Protein AF-A0A535LTM8-F1 (afdb_monomer)

Solvent-accessible surface area (backbone atoms only — not comparable to full-atom values): 12415 Å² total; per-residue (Å²): 138,82,63,65,68,47,77,48,74,43,69,45,69,84,84,52,91,85,41,62,49,47,74,72,69,68,35,45,69,62,26,36,29,38,38,37,45,57,97,91,46,75,48,80,43,86,65,37,80,58,74,58,69,79,54,40,51,68,74,56,49,69,70,75,66,93,62,73,60,74,56,47,34,39,37,40,62,46,44,67,80,41,48,28,35,61,52,97,95,38,81,39,74,64,78,51,71,68,63,71,36,66,67,38,48,47,52,51,50,54,26,69,73,28,81,85,21,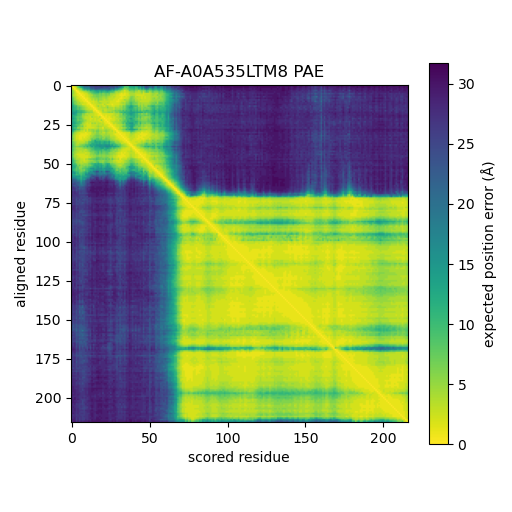41,43,41,53,67,62,50,29,51,73,76,36,68,89,48,55,72,70,59,25,51,60,49,46,55,52,38,52,47,52,45,28,39,68,76,43,69,85,51,93,53,46,92,73,34,78,57,57,33,79,55,99,70,23,43,33,44,49,55,63,75,56,36,34,38,39,58,62,52,32,52,52,27,53,54,49,31,69,70,48,88,48,67,69,63,24,51,52,30,49,54,58,30,52,70,52,57,68,104

Structure (mmCIF, N/CA/C/O backbone):
data_AF-A0A535LTM8-F1
#
_entry.id   AF-A0A535LTM8-F1
#
loop_
_atom_site.group_PDB
_atom_site.id
_atom_site.type_symbol
_atom_site.label_atom_id
_atom_site.label_alt_id
_atom_site.label_comp_id
_atom_site.label_asym_id
_atom_site.label_entity_id
_atom_site.label_seq_id
_atom_site.pdbx_PDB_ins_code
_atom_site.Cartn_x
_atom_site.Cartn_y
_atom_site.Cartn_z
_atom_site.occupancy
_atom_site.B_iso_or_equiv
_atom_site.auth_seq_id
_atom_site.auth_comp_id
_atom_site.auth_asym_id
_atom_site.auth_atom_id
_atom_site.pdbx_PDB_model_num
ATOM 1 N N . MET A 1 1 ? 36.587 26.214 -0.195 1.00 41.91 1 MET A N 1
ATOM 2 C CA . MET A 1 1 ? 37.291 24.974 -0.584 1.00 41.91 1 MET A CA 1
ATOM 3 C C . MET A 1 1 ? 37.135 23.984 0.561 1.00 41.91 1 MET A C 1
ATOM 5 O O . MET A 1 1 ? 37.934 24.012 1.480 1.00 41.91 1 MET A O 1
ATOM 9 N N . ASN A 1 2 ? 36.067 23.181 0.562 1.00 44.56 2 ASN A N 1
ATOM 10 C CA . ASN A 1 2 ? 35.833 22.199 1.624 1.00 44.56 2 ASN A CA 1
ATOM 11 C C . ASN A 1 2 ? 36.231 20.820 1.101 1.00 44.56 2 ASN A C 1
ATOM 13 O O . ASN A 1 2 ? 35.476 20.200 0.353 1.00 44.56 2 ASN A O 1
ATOM 17 N N . GLY A 1 3 ? 37.433 20.367 1.458 1.00 54.88 3 GLY A N 1
ATOM 18 C CA . GLY A 1 3 ? 37.845 18.984 1.235 1.00 54.88 3 GLY A CA 1
ATOM 19 C C . GLY A 1 3 ? 36.902 18.059 2.001 1.00 54.88 3 GLY A C 1
ATOM 20 O O . GLY A 1 3 ? 36.777 18.156 3.220 1.00 54.88 3 GLY A O 1
ATOM 21 N N . LYS A 1 4 ? 36.176 17.199 1.284 1.00 63.69 4 LYS A N 1
ATOM 22 C CA . LYS A 1 4 ? 35.253 16.241 1.896 1.00 63.69 4 LYS A CA 1
ATOM 23 C C . LYS A 1 4 ? 36.075 15.140 2.566 1.00 63.69 4 LYS A C 1
ATOM 25 O O . LYS A 1 4 ? 36.727 14.359 1.875 1.00 63.69 4 LYS A O 1
ATOM 30 N N . THR A 1 5 ? 36.031 15.080 3.894 1.00 75.56 5 THR A N 1
ATOM 31 C CA . THR A 1 5 ? 36.629 13.986 4.667 1.00 75.56 5 THR A CA 1
ATOM 32 C C . THR A 1 5 ? 35.568 12.927 4.953 1.00 75.56 5 THR A C 1
ATOM 34 O O . THR A 1 5 ? 34.485 13.246 5.435 1.00 75.56 5 THR A O 1
ATOM 37 N N . THR A 1 6 ? 35.861 11.667 4.637 1.00 76.12 6 THR A N 1
ATOM 38 C CA . THR A 1 6 ? 34.979 10.513 4.899 1.00 76.12 6 THR A CA 1
ATOM 39 C C . THR A 1 6 ? 35.639 9.551 5.881 1.00 76.12 6 THR A C 1
ATOM 41 O O . THR A 1 6 ? 36.861 9.420 5.883 1.00 76.12 6 THR A O 1
ATOM 44 N N . TYR A 1 7 ? 34.854 8.894 6.737 1.00 78.69 7 TYR A N 1
ATOM 45 C CA . TYR A 1 7 ? 35.361 8.010 7.789 1.00 78.69 7 TYR A CA 1
ATOM 46 C C . TYR A 1 7 ? 34.861 6.587 7.567 1.00 78.69 7 TYR A C 1
ATOM 48 O O . TYR A 1 7 ? 33.668 6.374 7.368 1.00 78.69 7 TYR A O 1
ATOM 56 N N . HIS A 1 8 ? 35.765 5.609 7.623 1.00 76.81 8 HIS A N 1
ATOM 57 C CA . HIS A 1 8 ? 35.434 4.202 7.411 1.00 76.81 8 HIS A CA 1
ATOM 58 C C . HIS A 1 8 ? 36.166 3.305 8.405 1.00 76.81 8 HIS A C 1
ATOM 60 O O . HIS A 1 8 ? 37.355 3.497 8.674 1.00 76.81 8 HIS A O 1
ATOM 66 N N . GLN A 1 9 ? 35.464 2.294 8.915 1.00 81.12 9 GLN A N 1
ATOM 67 C CA . GLN A 1 9 ? 36.080 1.203 9.657 1.00 81.12 9 GLN A CA 1
ATOM 68 C C . GLN A 1 9 ? 36.686 0.189 8.695 1.00 81.12 9 GLN A C 1
ATOM 70 O O . GLN A 1 9 ? 36.029 -0.265 7.760 1.00 81.12 9 GLN A O 1
ATOM 75 N N . GLN A 1 10 ? 37.943 -0.170 8.927 1.00 77.44 10 GLN A N 1
ATOM 76 C CA . GLN A 1 10 ? 38.650 -1.165 8.132 1.00 77.44 10 GLN A CA 1
ATOM 77 C C . GLN A 1 10 ? 39.491 -2.075 9.021 1.00 77.44 10 GLN A C 1
ATOM 79 O O . GLN A 1 10 ? 39.976 -1.682 10.086 1.00 77.44 10 GLN A O 1
ATOM 84 N N . VAL A 1 11 ? 39.659 -3.311 8.563 1.00 77.38 11 VAL A N 1
ATOM 85 C CA . VAL A 1 11 ? 40.580 -4.280 9.150 1.00 77.38 11 VAL A CA 1
ATOM 86 C C . VAL A 1 11 ? 41.957 -4.082 8.520 1.00 77.38 11 VAL A C 1
ATOM 88 O O . VAL A 1 11 ? 42.099 -4.024 7.301 1.00 77.38 11 VAL A O 1
ATOM 91 N N . SER A 1 12 ? 42.982 -3.988 9.359 1.00 73.00 12 SER A N 1
ATOM 92 C CA . SER A 1 12 ? 44.359 -3.703 8.962 1.00 73.00 12 SER A CA 1
ATOM 93 C C . SER A 1 12 ? 45.249 -4.924 9.150 1.00 73.00 12 SER A C 1
ATOM 95 O O . SER A 1 12 ? 45.237 -5.573 10.196 1.00 73.00 12 SER A O 1
ATOM 97 N N . TYR A 1 13 ? 46.088 -5.210 8.159 1.00 77.94 13 TYR A N 1
ATOM 98 C CA . TYR A 1 13 ? 47.028 -6.330 8.192 1.00 77.94 13 TYR A CA 1
ATOM 99 C C . TYR A 1 13 ? 48.444 -5.804 8.420 1.00 77.94 13 TYR A C 1
ATOM 101 O O . TYR A 1 13 ? 48.925 -4.943 7.691 1.00 77.94 13 TYR A O 1
ATOM 109 N N . CYS A 1 14 ? 49.121 -6.294 9.463 1.00 78.50 14 CYS A N 1
ATOM 110 C CA . CYS A 1 14 ? 50.398 -5.721 9.906 1.00 78.50 14 CYS A CA 1
ATOM 111 C C . CYS A 1 14 ? 51.635 -6.245 9.154 1.00 78.50 14 CYS A C 1
ATOM 113 O O . CYS A 1 14 ? 52.742 -5.798 9.440 1.00 78.50 14 CYS A O 1
ATOM 115 N N . GLY A 1 15 ? 51.478 -7.232 8.263 1.00 70.88 15 GLY A N 1
ATOM 116 C CA . GLY A 1 15 ? 52.558 -7.785 7.430 1.00 70.88 15 GLY A CA 1
ATOM 117 C C . GLY A 1 15 ? 53.651 -8.584 8.162 1.00 70.88 15 GLY A C 1
ATOM 118 O O . GLY A 1 15 ? 54.562 -9.101 7.525 1.00 70.88 15 GLY A O 1
ATOM 119 N N . LYS A 1 16 ? 53.594 -8.728 9.494 1.00 75.75 16 LYS A N 1
ATOM 120 C CA . LYS A 1 16 ? 54.607 -9.468 10.269 1.00 75.75 16 LYS A CA 1
ATOM 121 C C . LYS A 1 16 ? 54.416 -10.981 10.105 1.00 75.75 16 LYS A C 1
ATOM 123 O O . LYS A 1 16 ? 53.381 -11.499 10.518 1.00 75.75 16 LYS A O 1
ATOM 128 N N . GLN A 1 17 ? 55.441 -11.704 9.638 1.00 71.50 17 GLN A N 1
ATOM 129 C CA . GLN A 1 17 ? 55.381 -13.167 9.421 1.00 71.50 17 GLN A CA 1
ATOM 130 C C . GLN A 1 17 ? 54.976 -13.972 10.672 1.00 71.50 17 GLN A C 1
ATOM 132 O O . GLN A 1 17 ? 54.295 -14.993 10.594 1.00 71.50 17 GLN A O 1
ATOM 137 N N . ARG A 1 18 ? 55.327 -13.470 11.861 1.00 74.06 18 ARG A N 1
ATOM 138 C CA . ARG A 1 18 ? 54.976 -14.075 13.156 1.00 74.06 18 ARG A CA 1
ATOM 139 C C . ARG A 1 18 ? 53.589 -13.699 13.697 1.00 74.06 18 ARG A C 1
ATOM 141 O O . ARG A 1 18 ? 53.228 -14.143 14.781 1.00 74.06 18 ARG A O 1
ATOM 148 N N . CYS A 1 19 ? 52.794 -12.896 12.988 1.00 75.25 19 CYS A N 1
ATOM 149 C CA . CYS A 1 19 ? 51.464 -12.513 13.460 1.00 75.25 19 CYS A CA 1
ATOM 150 C C . CYS A 1 19 ? 50.419 -13.591 13.133 1.00 75.25 19 CYS A C 1
ATOM 152 O O . CYS A 1 19 ? 50.094 -13.820 11.969 1.00 75.25 19 CYS A O 1
ATOM 154 N N . ARG A 1 20 ? 49.864 -14.227 14.173 1.00 72.81 20 ARG A N 1
ATOM 155 C CA . ARG A 1 20 ? 48.854 -15.290 14.047 1.00 72.81 20 ARG A CA 1
ATOM 156 C C . ARG A 1 20 ? 47.556 -14.797 13.394 1.00 72.81 20 ARG A C 1
ATOM 158 O O . ARG A 1 20 ? 47.161 -15.335 12.369 1.00 72.81 20 ARG A O 1
ATOM 165 N N . LYS A 1 21 ? 46.971 -13.707 13.908 1.00 72.00 21 LYS A N 1
ATOM 166 C CA . LYS A 1 21 ? 45.700 -13.145 13.403 1.00 72.00 21 LYS A CA 1
ATOM 167 C C . LYS A 1 21 ? 45.749 -12.741 11.926 1.00 72.00 21 LYS A C 1
ATOM 169 O O . LYS A 1 21 ? 44.762 -12.880 11.220 1.00 72.00 21 LYS A O 1
ATOM 174 N N . CYS A 1 22 ? 46.889 -12.243 11.441 1.00 74.56 22 CYS A N 1
ATOM 175 C CA . CYS A 1 22 ? 47.034 -11.917 10.018 1.00 74.56 22 CYS A CA 1
ATOM 176 C C . CYS A 1 22 ? 47.166 -13.176 9.145 1.00 74.56 22 CYS A C 1
ATOM 178 O O . CYS A 1 22 ? 46.622 -13.196 8.049 1.00 74.56 22 CYS A O 1
ATOM 180 N N . ARG A 1 23 ? 47.852 -14.222 9.627 1.00 71.88 23 ARG A N 1
ATOM 181 C CA . ARG A 1 23 ? 48.025 -15.495 8.902 1.00 71.88 23 ARG A CA 1
ATOM 182 C C . ARG A 1 23 ? 46.718 -16.272 8.756 1.00 71.88 23 ARG A C 1
ATOM 184 O O . ARG A 1 23 ? 46.518 -16.939 7.755 1.00 71.88 23 ARG A O 1
ATOM 191 N N . GLU A 1 24 ? 45.837 -16.147 9.743 1.00 74.56 24 GLU A N 1
ATOM 192 C CA . GLU A 1 24 ? 44.486 -16.723 9.745 1.00 74.56 24 GLU A CA 1
ATOM 193 C C . GLU A 1 24 ? 43.473 -15.860 8.956 1.00 74.56 24 GLU A C 1
ATOM 195 O O . GLU A 1 24 ? 42.282 -16.139 8.980 1.00 74.56 24 GLU A O 1
ATOM 200 N N . GLY A 1 25 ? 43.912 -14.784 8.281 1.00 71.31 25 GLY A N 1
ATOM 201 C CA . GLY A 1 25 ? 43.047 -13.906 7.475 1.00 71.31 25 GLY A CA 1
ATOM 202 C C . GLY A 1 25 ? 42.185 -12.917 8.274 1.00 71.31 25 GLY A C 1
ATOM 203 O O . GLY A 1 25 ? 41.561 -12.038 7.686 1.00 71.31 25 GLY A O 1
ATOM 204 N N . ILE A 1 26 ? 42.210 -12.991 9.607 1.00 73.44 26 ILE A N 1
ATOM 205 C CA . ILE A 1 26 ? 41.377 -12.194 10.526 1.00 73.44 26 ILE A CA 1
ATOM 206 C C . ILE A 1 26 ? 41.810 -10.718 10.567 1.00 73.44 26 ILE A C 1
ATOM 208 O O . ILE A 1 26 ? 40.981 -9.828 10.727 1.00 73.44 26 ILE A O 1
ATOM 212 N N . GLY A 1 27 ? 43.113 -10.443 10.436 1.00 77.00 27 GLY A N 1
ATOM 213 C CA . GLY A 1 27 ? 43.664 -9.083 10.511 1.00 77.00 27 GLY A CA 1
ATOM 214 C C . GLY A 1 27 ? 43.525 -8.430 11.899 1.00 77.00 27 GLY A C 1
ATOM 215 O O . GLY A 1 27 ? 43.318 -9.102 12.913 1.00 77.00 27 GLY A O 1
ATOM 216 N N . HIS A 1 28 ? 43.720 -7.112 11.981 1.00 69.25 28 HIS A N 1
ATOM 217 C CA . HIS A 1 28 ? 43.597 -6.320 13.209 1.00 69.25 28 HIS A CA 1
ATOM 218 C C . HIS A 1 28 ? 42.600 -5.181 13.016 1.00 69.25 28 HIS A C 1
ATOM 220 O O . HIS A 1 28 ? 42.724 -4.412 12.072 1.00 69.25 28 HIS A O 1
ATOM 226 N N . GLY A 1 29 ? 41.666 -5.017 13.943 1.00 67.56 29 GLY A N 1
ATOM 227 C CA . GLY A 1 29 ? 40.611 -4.014 13.834 1.00 67.56 29 GLY A CA 1
ATOM 228 C C . GLY A 1 29 ? 39.243 -4.633 14.133 1.00 67.56 29 GLY A C 1
ATOM 229 O O . GLY A 1 29 ? 39.209 -5.743 14.670 1.00 67.56 29 GLY A O 1
ATOM 230 N N . PRO A 1 30 ? 38.142 -3.936 13.816 1.00 73.12 30 PRO A N 1
ATOM 231 C CA . PRO A 1 30 ? 38.104 -2.754 12.952 1.00 73.12 30 PRO A CA 1
ATOM 232 C C . PRO A 1 30 ? 38.729 -1.506 13.593 1.00 73.12 30 PRO A C 1
ATOM 234 O O . PRO A 1 30 ? 38.553 -1.246 14.780 1.00 73.12 30 PRO A O 1
ATOM 237 N N . TYR A 1 31 ? 39.471 -0.739 12.794 1.00 78.25 31 TYR A N 1
ATOM 238 C CA . TYR A 1 31 ? 39.957 0.593 13.152 1.00 78.25 31 TYR A CA 1
ATOM 239 C C . TYR A 1 31 ? 39.355 1.640 12.225 1.00 78.25 31 TYR A C 1
ATOM 241 O O . TYR A 1 31 ? 39.128 1.380 11.044 1.00 78.25 31 TYR A O 1
ATOM 249 N N . TRP A 1 32 ? 39.144 2.837 12.751 1.00 78.69 32 TRP A N 1
ATOM 250 C CA . TRP A 1 32 ? 38.692 3.986 11.988 1.00 78.69 32 TRP A CA 1
ATOM 251 C C . TRP A 1 32 ? 39.830 4.614 11.187 1.00 78.69 32 TRP A C 1
ATOM 253 O O . TRP A 1 32 ? 40.927 4.862 11.701 1.00 78.69 32 TRP A O 1
ATOM 263 N N . TYR A 1 33 ? 39.525 4.917 9.930 1.0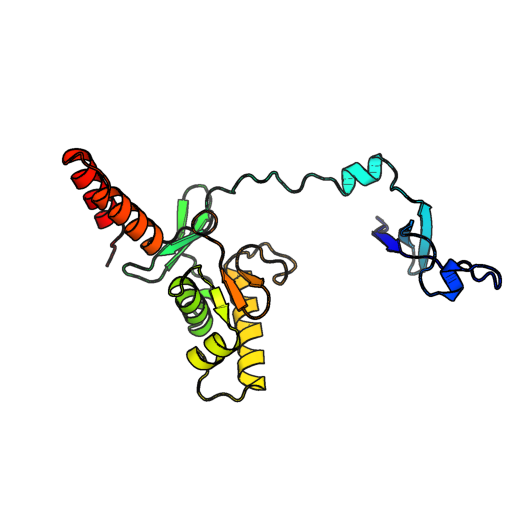0 77.12 33 TYR A N 1
ATOM 264 C CA . TYR A 1 33 ? 40.360 5.684 9.017 1.00 77.12 33 TYR A CA 1
ATOM 265 C C . TYR A 1 33 ? 39.580 6.879 8.484 1.00 77.12 33 TYR A C 1
ATOM 267 O O . TYR A 1 33 ? 38.408 6.747 8.134 1.00 77.12 33 TYR A O 1
ATOM 275 N N . ALA A 1 34 ? 40.246 8.027 8.400 1.00 80.31 34 ALA A N 1
ATOM 276 C CA . ALA A 1 34 ? 39.751 9.205 7.706 1.00 80.31 34 ALA A CA 1
ATOM 277 C C . ALA A 1 34 ? 40.379 9.284 6.312 1.00 80.31 34 ALA A C 1
ATOM 279 O O . ALA A 1 34 ? 41.581 9.066 6.154 1.00 80.31 34 ALA A O 1
ATOM 280 N N . TYR A 1 35 ? 39.564 9.611 5.320 1.00 76.56 35 TYR A N 1
ATOM 281 C CA . TYR A 1 35 ? 39.944 9.796 3.929 1.00 76.56 35 TYR A CA 1
ATOM 282 C C . TYR A 1 35 ? 39.635 11.232 3.540 1.00 76.56 35 TYR A C 1
ATOM 284 O O . TYR A 1 35 ? 38.464 11.588 3.415 1.00 76.56 35 TYR A O 1
ATOM 292 N N . SER A 1 36 ? 40.666 12.048 3.353 1.00 73.81 36 SER A N 1
ATOM 293 C CA . SER A 1 36 ? 40.532 13.404 2.820 1.00 73.81 36 SER A CA 1
ATOM 294 C C . SER A 1 36 ? 41.085 13.449 1.400 1.00 73.81 36 SER A C 1
ATOM 296 O O . SER A 1 36 ? 42.085 12.801 1.093 1.00 73.81 36 SER A O 1
ATOM 298 N N . THR A 1 37 ? 40.414 14.181 0.511 1.00 74.00 37 THR A N 1
ATOM 299 C CA . THR A 1 37 ? 40.901 14.406 -0.857 1.00 74.00 37 THR A CA 1
ATOM 300 C C . THR A 1 37 ? 41.206 15.881 -1.040 1.00 74.00 37 THR A C 1
ATOM 302 O O . THR A 1 37 ? 40.300 16.712 -1.008 1.00 74.00 37 THR A O 1
ATOM 305 N N . GLU A 1 38 ? 42.480 16.194 -1.254 1.00 77.31 38 GLU A N 1
ATOM 306 C CA . GLU A 1 38 ? 42.962 17.539 -1.565 1.00 77.31 38 GLU A CA 1
ATOM 307 C C . GLU A 1 38 ? 43.750 17.479 -2.876 1.00 77.31 38 GLU A C 1
ATOM 309 O O . GLU A 1 38 ? 44.620 16.627 -3.057 1.00 77.31 38 GLU A O 1
ATOM 314 N N . ASN A 1 39 ? 43.408 18.353 -3.829 1.00 61.50 39 ASN A N 1
ATOM 315 C CA . ASN A 1 39 ? 44.063 18.449 -5.142 1.00 61.50 39 ASN A CA 1
ATOM 316 C C . ASN A 1 39 ? 44.185 17.101 -5.890 1.00 61.50 39 ASN A C 1
ATOM 318 O O . ASN A 1 39 ? 45.214 16.800 -6.491 1.00 61.50 39 ASN A O 1
ATOM 322 N N . GLY A 1 40 ? 43.141 16.264 -5.821 1.00 62.66 40 GLY A N 1
ATOM 323 C CA . GLY A 1 40 ? 43.084 14.965 -6.505 1.00 62.66 40 GLY A CA 1
ATOM 324 C C . GLY A 1 40 ? 43.909 13.844 -5.859 1.00 62.66 40 GLY A C 1
ATOM 325 O O . GLY A 1 40 ? 43.929 12.735 -6.387 1.00 62.66 40 GLY A O 1
ATOM 326 N N . ARG A 1 41 ? 44.566 14.092 -4.716 1.00 63.44 41 ARG A N 1
ATOM 327 C CA . ARG A 1 41 ? 45.248 13.061 -3.922 1.00 63.44 41 ARG A CA 1
ATOM 328 C C . ARG A 1 41 ? 44.429 12.728 -2.684 1.00 63.44 41 ARG A C 1
ATOM 330 O O . ARG A 1 41 ? 44.100 13.609 -1.893 1.00 63.44 41 ARG A O 1
ATOM 337 N N . THR A 1 42 ? 44.111 11.447 -2.522 1.00 73.25 42 THR A N 1
ATOM 338 C CA . THR A 1 42 ? 43.417 10.946 -1.335 1.00 73.25 42 THR A CA 1
ATOM 339 C C . THR A 1 42 ? 44.431 10.511 -0.286 1.00 73.25 42 THR A C 1
ATOM 341 O O . THR A 1 42 ? 45.221 9.594 -0.518 1.00 73.25 42 THR A O 1
ATOM 344 N N . THR A 1 43 ? 44.385 11.145 0.882 1.00 75.75 43 THR A N 1
ATOM 345 C CA . THR A 1 43 ? 45.223 10.800 2.032 1.00 75.75 43 THR A CA 1
ATOM 346 C C . THR A 1 43 ? 44.408 9.996 3.037 1.00 75.75 43 THR A C 1
ATOM 348 O O . THR A 1 43 ? 43.298 10.379 3.407 1.00 75.75 43 THR A O 1
ATOM 351 N N . ARG A 1 44 ? 44.972 8.866 3.480 1.00 79.50 44 ARG A N 1
ATOM 352 C CA . ARG A 1 44 ? 44.416 8.008 4.531 1.00 79.50 44 ARG A CA 1
ATOM 353 C C . ARG A 1 44 ? 45.092 8.316 5.862 1.00 79.50 44 ARG A C 1
ATOM 355 O O . ARG A 1 44 ? 46.283 8.049 6.014 1.00 79.50 44 ARG A O 1
ATOM 362 N N . THR A 1 45 ? 44.314 8.735 6.851 1.00 79.31 45 THR A N 1
ATOM 363 C CA . THR A 1 45 ? 44.792 8.990 8.216 1.00 79.31 45 THR A CA 1
ATOM 364 C C . THR A 1 45 ? 44.204 7.963 9.178 1.00 79.31 45 THR A C 1
ATOM 366 O O . THR A 1 45 ? 42.996 7.734 9.197 1.00 79.31 45 THR A O 1
ATOM 369 N N . TYR A 1 46 ? 45.057 7.309 9.968 1.00 79.19 46 TYR A N 1
ATOM 370 C CA . TYR A 1 46 ? 44.628 6.374 11.010 1.00 79.19 46 TYR A CA 1
ATOM 371 C C . TYR A 1 46 ? 44.080 7.141 12.214 1.00 79.19 46 TYR A C 1
ATOM 373 O O . TYR A 1 46 ? 44.764 8.013 12.741 1.00 79.19 46 TYR A O 1
ATOM 381 N N . ILE A 1 47 ? 42.866 6.798 12.646 1.00 80.38 47 ILE A N 1
ATOM 382 C CA . ILE A 1 47 ? 42.182 7.474 13.752 1.00 80.38 47 ILE A CA 1
ATOM 383 C C . ILE A 1 47 ? 42.276 6.653 15.042 1.00 80.38 47 ILE A C 1
ATOM 385 O O . ILE A 1 47 ? 42.635 7.191 16.084 1.00 80.38 47 ILE A O 1
ATOM 389 N N . GLY A 1 48 ? 42.013 5.343 14.982 1.00 76.56 48 GLY A N 1
ATOM 390 C CA . GLY A 1 48 ? 42.084 4.463 16.154 1.00 76.56 48 GLY A CA 1
ATOM 391 C C . GLY A 1 48 ? 40.911 3.493 16.266 1.00 76.56 48 GLY A C 1
ATOM 392 O O . GLY A 1 48 ? 40.173 3.279 15.310 1.00 76.56 48 GLY A O 1
ATOM 393 N N . LYS A 1 49 ? 40.746 2.866 17.439 1.00 75.00 49 LYS A N 1
ATOM 394 C CA . LYS A 1 49 ? 39.643 1.915 17.702 1.00 75.00 49 LYS A CA 1
ATOM 395 C C . LYS A 1 49 ? 38.282 2.600 17.814 1.00 75.00 49 LYS A C 1
ATOM 397 O O . LYS A 1 49 ? 37.285 2.042 17.379 1.00 75.00 49 LYS A O 1
ATOM 402 N N . ASN A 1 50 ? 38.273 3.818 18.343 1.00 69.75 50 ASN A N 1
ATOM 403 C CA . ASN A 1 50 ? 37.085 4.644 18.521 1.00 69.75 50 ASN A CA 1
ATOM 404 C C . ASN A 1 50 ? 37.276 5.945 17.734 1.00 69.75 50 ASN A C 1
ATOM 406 O O . ASN A 1 50 ? 38.411 6.399 17.569 1.00 69.75 50 ASN A O 1
ATOM 410 N N . LEU A 1 51 ? 36.186 6.534 17.246 1.00 68.19 51 LEU A N 1
ATOM 411 C CA . LEU A 1 51 ? 36.226 7.891 16.702 1.00 68.19 51 LEU A CA 1
ATOM 412 C C . LEU A 1 51 ? 36.454 8.900 17.839 1.00 68.19 51 LEU A C 1
ATOM 414 O O . LEU A 1 51 ? 36.139 8.602 18.990 1.00 68.19 51 LEU A O 1
ATOM 418 N N . PRO A 1 52 ? 36.994 10.094 17.547 1.00 68.19 52 PRO A N 1
ATOM 419 C CA . PRO A 1 52 ? 37.008 11.185 18.505 1.00 68.19 52 PRO A CA 1
ATOM 420 C C . PRO A 1 52 ? 35.569 11.530 18.929 1.00 68.19 52 PRO A C 1
ATOM 422 O O . PRO A 1 52 ? 34.699 11.569 18.054 1.00 68.19 52 PRO A O 1
ATOM 425 N N . PRO A 1 53 ? 35.313 11.865 20.206 1.00 58.53 53 PRO A N 1
ATOM 426 C CA . PRO A 1 53 ? 33.961 12.134 20.710 1.00 58.53 53 PRO A CA 1
ATOM 427 C C . PRO A 1 53 ? 33.182 13.182 19.897 1.00 58.53 53 PRO A C 1
ATOM 429 O O . PRO A 1 53 ? 32.002 13.005 19.624 1.00 58.53 53 PRO A O 1
ATOM 432 N N . GLY A 1 54 ? 33.849 14.239 19.415 1.00 63.16 54 GLY A N 1
ATOM 433 C CA . GLY A 1 54 ? 33.211 15.267 18.574 1.00 63.16 54 GLY A CA 1
ATOM 434 C C . GLY A 1 54 ? 32.802 14.795 17.169 1.00 63.16 54 GLY A C 1
ATOM 435 O O . GLY A 1 54 ? 31.936 15.399 16.549 1.00 63.16 54 GLY A O 1
ATOM 436 N N . LEU A 1 55 ? 33.400 13.709 16.668 1.00 60.03 55 LEU A N 1
ATOM 437 C CA . LEU A 1 55 ? 33.045 13.052 15.401 1.00 60.03 55 LEU A CA 1
ATOM 438 C C . LEU A 1 55 ? 32.026 11.930 15.597 1.00 60.03 55 LEU A C 1
ATOM 440 O O . LEU A 1 55 ? 31.254 11.655 14.682 1.00 60.03 55 LEU A O 1
ATOM 444 N N . GLN A 1 56 ? 32.013 11.322 16.785 1.00 55.66 56 GLN A N 1
ATOM 445 C CA . GLN A 1 56 ? 30.918 10.473 17.236 1.00 55.66 56 GLN A CA 1
ATOM 446 C C . GLN A 1 56 ? 29.619 11.260 17.225 1.00 55.66 56 GLN A C 1
ATOM 448 O O . GLN A 1 56 ? 28.752 10.871 16.474 1.00 55.66 56 GLN A O 1
ATOM 453 N N . VAL A 1 57 ? 29.545 12.448 17.829 1.00 50.84 57 VAL A N 1
ATOM 454 C CA . VAL A 1 57 ? 28.333 13.299 17.800 1.00 50.84 57 VAL A CA 1
ATOM 455 C C . VAL A 1 57 ? 27.891 13.709 16.381 1.00 50.84 57 VAL A C 1
ATOM 457 O O . VAL A 1 57 ? 26.706 13.892 16.134 1.00 50.84 57 VAL A O 1
ATOM 460 N N . LEU A 1 58 ? 28.813 13.832 15.418 1.00 52.81 58 LEU A N 1
ATOM 461 C CA . LEU A 1 58 ? 28.469 14.142 14.019 1.00 52.81 58 LEU A CA 1
ATOM 462 C C . LEU A 1 58 ? 27.891 12.931 13.263 1.00 52.81 58 LEU A C 1
ATOM 464 O O . LEU A 1 58 ? 27.038 13.109 12.396 1.00 52.81 58 LEU A O 1
ATOM 468 N N . LEU A 1 59 ? 28.338 11.715 13.589 1.00 51.12 59 LEU A N 1
ATOM 469 C CA . LEU A 1 59 ? 27.829 10.449 13.033 1.00 51.12 59 LEU A CA 1
ATOM 470 C C . LEU A 1 59 ? 26.649 9.875 13.842 1.00 51.12 59 LEU A C 1
ATOM 472 O O . LEU A 1 59 ? 25.831 9.145 13.296 1.00 51.12 59 LEU A O 1
ATOM 476 N N . GLU A 1 60 ? 26.566 10.254 15.113 1.00 43.81 60 GLU A N 1
ATOM 477 C CA . GLU A 1 60 ? 25.498 10.074 16.101 1.00 43.81 60 GLU A CA 1
ATOM 478 C C . GLU A 1 60 ? 24.627 11.333 16.162 1.00 43.81 60 GLU A C 1
ATOM 480 O O . GLU A 1 60 ? 23.993 11.608 17.183 1.00 43.81 60 GLU A O 1
ATOM 485 N N . SER A 1 61 ? 24.558 12.099 15.061 1.00 38.88 61 SER A N 1
ATOM 486 C CA . SER A 1 61 ? 23.366 12.914 14.842 1.00 38.88 61 SER A CA 1
ATOM 487 C C . SER A 1 61 ? 22.213 11.940 15.033 1.00 38.88 61 SER A C 1
ATOM 489 O O . SER A 1 61 ? 22.224 10.914 14.341 1.00 38.88 61 SER A O 1
ATOM 491 N N . PRO A 1 62 ? 21.311 12.158 16.005 1.00 36.38 62 PRO A N 1
ATOM 492 C CA . PRO A 1 62 ? 20.241 11.215 16.231 1.00 36.38 62 PRO A CA 1
ATOM 493 C C . PRO A 1 62 ? 19.584 11.022 14.871 1.00 36.38 62 PRO A C 1
ATOM 495 O O . PRO A 1 62 ? 19.147 11.993 14.246 1.00 36.38 62 PRO A O 1
ATOM 498 N N . SER A 1 63 ? 19.547 9.772 14.391 1.00 40.41 63 SER A N 1
ATOM 499 C CA . SER A 1 63 ? 18.420 9.374 13.561 1.00 40.41 63 SER A CA 1
ATOM 500 C C . SER A 1 63 ? 17.216 9.987 14.265 1.00 40.41 63 SER A C 1
ATOM 502 O O . SER A 1 63 ? 17.133 9.808 15.493 1.00 40.41 63 SER A O 1
ATOM 504 N N . PRO A 1 64 ? 16.403 10.808 13.568 1.00 36.03 64 PRO A N 1
ATOM 505 C CA . PRO A 1 64 ? 15.253 11.431 14.201 1.00 36.03 64 PRO A CA 1
ATOM 506 C C . PRO A 1 64 ? 14.574 10.342 15.032 1.00 36.03 64 PRO A C 1
ATOM 508 O O . PRO A 1 64 ? 14.578 9.188 14.584 1.00 36.03 64 PRO A O 1
ATOM 511 N N . PRO A 1 65 ? 14.161 10.650 16.276 1.00 37.94 65 PRO A N 1
ATOM 512 C CA . PRO A 1 65 ? 13.592 9.641 17.157 1.00 37.94 65 PRO A CA 1
ATOM 513 C C . PRO A 1 65 ? 12.602 8.779 16.372 1.00 37.94 65 PRO A C 1
ATOM 515 O O . PRO A 1 65 ? 11.994 9.279 15.425 1.00 37.94 65 PRO A O 1
ATOM 518 N N . ASP A 1 66 ? 12.401 7.533 16.805 1.00 39.53 66 ASP A N 1
ATOM 519 C CA . ASP A 1 66 ? 11.218 6.711 16.497 1.00 39.53 66 ASP A CA 1
ATOM 520 C C . ASP A 1 66 ? 9.909 7.423 16.950 1.00 39.53 66 ASP A C 1
ATOM 522 O O . ASP A 1 66 ? 9.014 6.837 17.551 1.00 39.53 66 ASP A O 1
ATOM 526 N N . ASN A 1 67 ? 9.762 8.724 16.691 1.00 38.09 67 ASN A N 1
ATOM 527 C CA . ASN A 1 67 ? 8.505 9.283 16.269 1.00 38.09 67 ASN A CA 1
ATOM 528 C C . ASN A 1 67 ? 8.121 8.472 15.040 1.00 38.09 67 ASN A C 1
ATOM 530 O O . ASN A 1 67 ? 8.686 8.634 13.961 1.00 38.09 67 ASN A O 1
ATOM 534 N N . LEU A 1 68 ? 7.149 7.587 15.226 1.00 42.84 68 LEU A N 1
ATOM 535 C CA . LEU A 1 68 ? 6.163 7.333 14.195 1.00 42.84 68 LEU A CA 1
ATOM 536 C C . LEU A 1 68 ? 5.795 8.710 13.629 1.00 42.84 68 LEU A C 1
ATOM 538 O O . LEU A 1 68 ? 5.045 9.455 14.262 1.00 42.84 68 LEU A O 1
ATOM 542 N N . GLU A 1 69 ? 6.420 9.096 12.513 1.00 47.25 69 GLU A N 1
ATOM 543 C CA . GLU A 1 69 ? 5.969 10.228 11.715 1.00 47.25 69 GLU A CA 1
ATOM 544 C C . GLU A 1 69 ? 4.447 10.063 11.619 1.00 47.25 69 GLU A C 1
ATOM 546 O O . GLU A 1 69 ? 3.998 8.939 11.343 1.00 47.25 69 GLU A O 1
ATOM 551 N N . PRO A 1 70 ? 3.635 11.099 11.915 1.00 54.31 70 PRO A N 1
ATOM 552 C CA . PRO A 1 70 ? 2.204 10.999 11.670 1.00 54.31 70 PRO A CA 1
ATOM 553 C C . PRO A 1 70 ? 2.057 10.473 10.251 1.00 54.31 70 PRO A C 1
ATOM 555 O O . PRO A 1 70 ? 2.745 10.964 9.358 1.00 54.31 70 PRO A O 1
ATOM 558 N N . VAL A 1 71 ? 1.275 9.403 10.093 1.00 63.00 71 VAL A N 1
ATOM 559 C CA . VAL A 1 71 ? 1.194 8.645 8.846 1.00 63.00 71 VAL A CA 1
ATOM 560 C C . VAL A 1 71 ? 1.125 9.622 7.675 1.00 63.00 71 VAL A C 1
ATOM 562 O O . VAL A 1 71 ? 0.110 10.277 7.482 1.00 63.00 71 VAL A O 1
ATOM 565 N N . ALA A 1 72 ? 2.224 9.767 6.933 1.00 82.50 72 ALA A N 1
ATOM 566 C CA . ALA A 1 72 ? 2.336 10.803 5.905 1.00 82.50 72 ALA A CA 1
ATOM 567 C C . ALA A 1 72 ? 1.747 10.337 4.567 1.00 82.50 72 ALA A C 1
ATOM 569 O O . ALA A 1 72 ? 1.669 11.112 3.612 1.00 82.50 72 ALA A O 1
ATOM 570 N N . LEU A 1 73 ? 1.360 9.060 4.496 1.00 92.31 73 LEU A N 1
ATOM 571 C CA . LEU A 1 73 ? 0.801 8.401 3.329 1.00 92.31 73 LEU A CA 1
ATOM 572 C C . LEU A 1 73 ? -0.468 7.653 3.692 1.00 92.31 73 LEU A C 1
ATOM 574 O O . LEU A 1 73 ? -0.480 6.798 4.578 1.00 92.31 73 LEU A O 1
ATOM 578 N N . ARG A 1 74 ? -1.513 7.919 2.924 1.00 93.00 74 ARG A N 1
ATOM 579 C CA . ARG A 1 74 ? -2.779 7.214 3.012 1.00 93.00 74 ARG A CA 1
ATOM 580 C C . ARG A 1 74 ? -3.116 6.609 1.662 1.00 93.00 74 ARG A C 1
ATOM 582 O O . ARG A 1 74 ? -2.920 7.233 0.625 1.00 93.00 74 ARG A O 1
ATOM 589 N N . ILE A 1 75 ? -3.646 5.397 1.679 1.00 95.38 75 ILE A N 1
ATOM 590 C CA . ILE A 1 75 ? -4.118 4.704 0.492 1.00 95.38 75 ILE A CA 1
ATOM 591 C C . ILE A 1 75 ? -5.614 4.461 0.647 1.00 95.38 75 ILE A C 1
ATOM 593 O O . ILE A 1 75 ? -6.072 3.930 1.660 1.00 95.38 75 ILE A O 1
ATOM 597 N N . ARG A 1 76 ? -6.372 4.866 -0.369 1.00 94.62 76 ARG A N 1
ATOM 598 C CA . ARG A 1 76 ? -7.789 4.548 -0.512 1.00 94.62 76 ARG A CA 1
ATOM 599 C C . ARG A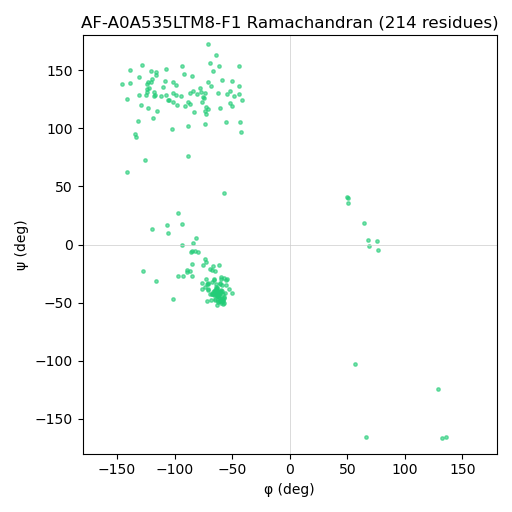 1 76 ? -7.949 3.384 -1.468 1.00 94.62 76 ARG A C 1
ATOM 601 O O . ARG A 1 76 ? -7.403 3.427 -2.567 1.00 94.62 76 ARG A O 1
ATOM 608 N N . THR A 1 77 ? -8.680 2.365 -1.047 1.00 95.12 77 THR A N 1
ATOM 609 C CA . THR A 1 77 ? -8.977 1.135 -1.791 1.00 95.12 77 THR A CA 1
ATOM 610 C C . THR A 1 77 ? -10.478 0.846 -1.840 1.00 95.12 77 THR A C 1
ATOM 612 O O . THR A 1 77 ? -10.931 0.178 -2.767 1.00 95.12 77 THR A O 1
ATOM 615 N N . LEU A 1 78 ? -11.260 1.388 -0.897 1.00 91.94 78 LEU A N 1
ATOM 616 C CA . LEU A 1 78 ? -12.713 1.230 -0.823 1.00 91.94 78 LEU A CA 1
ATOM 617 C C . LEU A 1 78 ? -13.409 2.317 -1.651 1.00 91.94 78 LEU A C 1
ATOM 619 O O . LEU A 1 78 ? -13.915 3.312 -1.132 1.00 91.94 78 LEU A O 1
ATOM 623 N N . GLY A 1 79 ? -13.376 2.131 -2.969 1.00 89.81 79 GLY A N 1
ATOM 624 C CA . GLY A 1 79 ? -13.860 3.085 -3.962 1.00 89.81 79 GLY A CA 1
ATOM 625 C C . GLY A 1 79 ? -12.786 3.334 -5.015 1.00 89.81 79 GLY A C 1
ATOM 626 O O . GLY A 1 79 ? -12.283 2.401 -5.641 1.00 89.81 79 GLY A O 1
ATOM 627 N N . GLN A 1 80 ? -12.411 4.596 -5.225 1.00 90.12 80 GLN A N 1
ATOM 628 C CA . GLN A 1 80 ? -11.316 4.925 -6.139 1.00 90.12 80 GLN A CA 1
ATOM 629 C C . GLN A 1 80 ? -9.959 4.558 -5.526 1.00 90.12 80 GLN A C 1
ATOM 631 O O . GLN A 1 80 ? -9.652 4.970 -4.408 1.00 90.12 80 GLN A O 1
ATOM 636 N N . PHE A 1 81 ? -9.118 3.844 -6.287 1.00 93.56 81 PHE A N 1
ATOM 637 C CA . PHE A 1 81 ? -7.766 3.505 -5.840 1.00 93.56 81 PHE A CA 1
ATOM 638 C C . PHE A 1 81 ? -6.859 4.738 -5.892 1.00 93.56 81 PHE A C 1
ATOM 640 O O . PHE A 1 81 ? -6.439 5.168 -6.972 1.00 93.56 81 PHE A O 1
ATOM 647 N N . GLN A 1 82 ? -6.575 5.323 -4.729 1.00 93.50 82 GLN A N 1
ATOM 648 C CA . GLN A 1 82 ? -5.850 6.589 -4.608 1.00 93.50 82 GLN A CA 1
ATOM 649 C C . GLN A 1 82 ? -4.716 6.482 -3.595 1.00 93.50 82 GLN A C 1
ATOM 651 O O . GLN A 1 82 ? -4.839 5.828 -2.563 1.00 93.50 82 GLN A O 1
ATOM 656 N N . LEU A 1 83 ? -3.623 7.175 -3.891 1.00 94.56 83 LEU A N 1
ATOM 657 C CA . LEU A 1 83 ? -2.544 7.443 -2.956 1.00 94.56 83 LEU A CA 1
ATOM 658 C C . LEU A 1 83 ? -2.631 8.920 -2.577 1.00 94.56 83 LEU A C 1
ATOM 660 O O . LEU A 1 83 ? -2.692 9.779 -3.452 1.00 94.56 83 LEU A O 1
ATOM 664 N N . GLU A 1 84 ? -2.641 9.215 -1.288 1.00 93.94 84 GLU A N 1
ATOM 665 C CA . GLU A 1 84 ? -2.663 10.561 -0.734 1.00 93.94 84 GLU A CA 1
ATOM 666 C C . GLU A 1 84 ? -1.418 10.771 0.122 1.00 93.94 84 GLU A C 1
ATOM 668 O O . GLU A 1 84 ? -0.971 9.869 0.835 1.00 93.94 84 GLU A O 1
ATOM 673 N N . ARG A 1 85 ? -0.866 11.980 0.064 1.00 91.38 85 ARG A N 1
ATOM 674 C CA . ARG A 1 85 ? 0.262 12.401 0.889 1.00 91.38 85 ARG A CA 1
ATOM 675 C C . ARG A 1 85 ? -0.140 13.607 1.719 1.00 91.38 85 ARG A C 1
ATOM 677 O O . ARG A 1 85 ? -0.815 14.507 1.217 1.00 91.38 85 ARG A O 1
ATOM 684 N N . GLN A 1 86 ? 0.294 13.632 2.971 1.00 88.00 86 GLN A N 1
ATOM 685 C CA . GLN A 1 86 ? 0.096 14.790 3.825 1.00 88.00 86 GLN A CA 1
ATOM 686 C C . GLN A 1 86 ? 1.060 15.915 3.416 1.00 88.00 86 GLN A C 1
ATOM 688 O O . GLN A 1 86 ? 2.273 15.717 3.343 1.00 88.00 86 GLN A O 1
ATOM 693 N N . SER A 1 87 ? 0.519 17.099 3.142 1.00 83.44 87 SER A N 1
ATOM 694 C CA . SER A 1 87 ? 1.257 18.309 2.774 1.00 83.44 87 SER A CA 1
ATOM 695 C C . SER A 1 87 ? 0.587 19.511 3.433 1.00 83.44 87 SER A C 1
ATOM 697 O O . SER A 1 87 ? -0.615 19.699 3.284 1.00 83.44 87 SER A O 1
ATOM 699 N N . ASN A 1 88 ? 1.337 20.314 4.197 1.00 81.88 88 ASN A N 1
ATOM 700 C CA . ASN A 1 88 ? 0.809 21.485 4.919 1.00 81.88 88 ASN A CA 1
ATOM 701 C C . ASN A 1 88 ? -0.455 21.194 5.761 1.00 81.88 88 ASN A C 1
ATOM 703 O O . ASN A 1 88 ? -1.375 22.001 5.793 1.00 81.88 88 ASN A O 1
ATOM 707 N N . GLN A 1 89 ? -0.493 20.043 6.445 1.00 78.88 89 GLN A N 1
ATOM 708 C CA . GLN A 1 89 ? -1.640 19.546 7.232 1.00 78.88 89 GLN A CA 1
ATOM 709 C C . GLN A 1 89 ? -2.885 19.138 6.423 1.00 78.88 89 GLN A C 1
ATOM 711 O O . GLN A 1 89 ? -3.864 18.691 7.016 1.00 78.88 89 GLN A O 1
ATOM 716 N N . GLU A 1 90 ? -2.833 19.1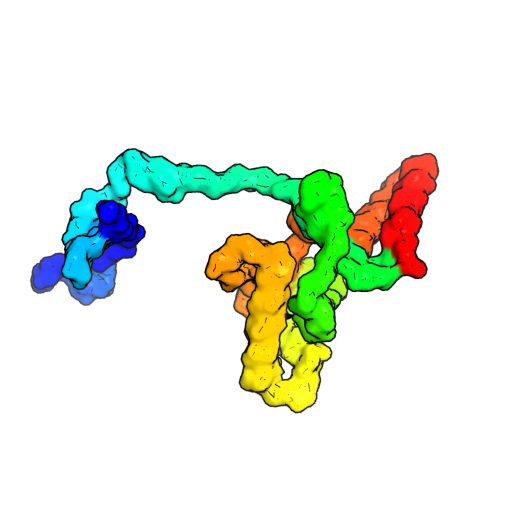87 5.094 1.00 86.44 90 GLU A N 1
ATOM 717 C CA . GLU A 1 90 ? -3.893 18.712 4.206 1.00 86.44 90 GLU A CA 1
ATOM 718 C C . GLU A 1 90 ? -3.493 17.407 3.511 1.00 86.44 90 GLU A C 1
ATOM 720 O O . GLU A 1 90 ? -2.316 17.135 3.264 1.00 86.44 90 GLU A O 1
ATOM 725 N N . TRP A 1 91 ? -4.487 16.586 3.177 1.00 88.56 91 TRP A N 1
ATOM 726 C CA . TRP A 1 91 ? -4.290 15.393 2.360 1.00 88.56 91 TRP A CA 1
ATOM 727 C C . TRP A 1 91 ? -4.410 15.755 0.887 1.00 88.56 91 TRP A C 1
ATOM 729 O O . TRP A 1 91 ? -5.442 16.260 0.451 1.00 88.56 91 TRP A O 1
ATOM 739 N N . GLN A 1 92 ? -3.361 15.479 0.118 1.00 90.00 92 GLN A N 1
ATOM 740 C CA . GLN A 1 92 ? -3.330 15.748 -1.314 1.00 90.00 92 GLN A CA 1
ATOM 741 C C . GLN A 1 92 ? -3.178 14.442 -2.081 1.00 90.00 92 GLN A C 1
ATOM 743 O O . GLN A 1 92 ? -2.282 13.643 -1.796 1.00 90.00 92 GLN A O 1
ATOM 748 N N . THR A 1 93 ? -4.047 14.219 -3.067 1.00 91.38 93 THR A N 1
ATOM 749 C CA . THR A 1 93 ? -3.925 13.074 -3.969 1.00 91.38 93 THR A CA 1
ATOM 750 C C . THR A 1 93 ? -2.625 13.173 -4.756 1.00 91.38 93 THR A C 1
ATOM 752 O O . THR A 1 93 ? -2.318 14.191 -5.373 1.00 91.38 93 THR A O 1
ATOM 755 N N . VAL A 1 94 ? -1.872 12.083 -4.763 1.00 89.81 94 VAL A N 1
ATOM 756 C CA . VAL A 1 94 ? -0.644 11.945 -5.528 1.00 89.81 94 VAL A CA 1
ATOM 757 C C . VAL A 1 94 ? -0.993 11.786 -7.008 1.00 89.81 94 VAL A C 1
ATOM 759 O O . VAL A 1 94 ? -1.596 10.796 -7.421 1.00 89.81 94 VAL A O 1
ATOM 762 N N . THR A 1 95 ? -0.603 12.768 -7.820 1.00 85.62 95 THR A N 1
ATOM 763 C CA . THR A 1 95 ? -0.837 12.786 -9.275 1.00 85.62 95 THR A CA 1
ATOM 764 C C . THR A 1 95 ? 0.424 12.505 -10.093 1.00 85.62 95 THR A C 1
ATOM 766 O O . THR A 1 95 ? 0.410 12.687 -11.310 1.00 85.62 95 THR A O 1
ATOM 769 N N . ASP A 1 96 ? 1.513 12.075 -9.449 1.00 82.75 96 ASP A N 1
ATOM 770 C CA . ASP A 1 96 ? 2.788 11.765 -10.099 1.00 82.75 96 ASP A CA 1
ATOM 771 C C . ASP A 1 96 ? 2.607 10.841 -11.310 1.00 82.75 96 ASP A C 1
ATOM 773 O O . ASP A 1 96 ? 1.861 9.861 -11.259 1.00 82.75 96 ASP A O 1
ATOM 777 N N . ALA A 1 97 ? 3.356 11.088 -12.391 1.00 81.56 97 ALA A N 1
ATOM 778 C CA . ALA A 1 97 ? 3.325 10.224 -13.574 1.00 81.56 97 ALA A CA 1
ATOM 779 C C . ALA A 1 97 ? 3.633 8.761 -13.212 1.00 81.56 97 ALA A C 1
ATOM 781 O O . ALA A 1 97 ? 3.011 7.849 -13.751 1.00 81.56 97 ALA A O 1
ATOM 782 N N . VAL A 1 98 ? 4.518 8.549 -12.225 1.00 78.25 98 VAL A N 1
ATOM 783 C CA . VAL A 1 98 ? 4.850 7.232 -11.660 1.00 78.25 98 VAL A CA 1
ATOM 784 C C . VAL A 1 98 ? 3.608 6.500 -11.140 1.00 78.25 98 VAL A C 1
ATOM 786 O O . VAL A 1 98 ? 3.456 5.305 -11.396 1.00 78.25 98 VAL A O 1
ATOM 789 N N . TRP A 1 99 ? 2.693 7.205 -10.468 1.00 89.38 99 TRP A N 1
ATOM 790 C CA . TRP A 1 99 ? 1.434 6.636 -9.981 1.00 89.38 99 TRP A CA 1
ATOM 791 C C . TRP A 1 99 ? 0.505 6.208 -11.120 1.00 89.38 99 TRP A C 1
ATOM 793 O O . TRP A 1 99 ? -0.226 5.231 -10.988 1.00 89.38 99 TRP A O 1
ATOM 803 N N . GLN A 1 100 ? 0.569 6.871 -12.274 1.00 86.56 100 GLN A N 1
ATOM 804 C CA . GLN A 1 100 ? -0.252 6.518 -13.436 1.00 86.56 100 GLN A CA 1
ATOM 805 C C . GLN A 1 100 ? 0.213 5.232 -14.139 1.00 86.56 100 GLN A C 1
ATOM 807 O O . GLN A 1 100 ? -0.524 4.665 -14.948 1.00 86.56 100 GLN A O 1
ATOM 812 N N . HIS A 1 101 ? 1.403 4.709 -13.819 1.00 92.44 101 HIS A N 1
ATOM 813 C CA . HIS A 1 101 ? 1.853 3.439 -14.382 1.00 92.44 101 HIS A CA 1
ATOM 814 C C . HIS A 1 101 ? 1.059 2.262 -13.805 1.00 92.44 101 HIS A C 1
ATOM 816 O O . HIS A 1 101 ? 1.178 1.909 -12.630 1.00 92.44 101 HIS A O 1
ATOM 822 N N . GLN A 1 102 ? 0.327 1.566 -14.680 1.00 93.12 102 GLN A N 1
ATOM 823 C CA . GLN A 1 102 ? -0.525 0.430 -14.320 1.00 93.12 102 GLN A CA 1
ATOM 824 C C . GLN A 1 102 ? 0.195 -0.629 -13.473 1.00 93.12 102 GLN A C 1
ATOM 826 O O . GLN A 1 102 ? -0.382 -1.126 -12.511 1.00 93.12 102 GLN A O 1
ATOM 831 N N . ARG A 1 103 ? 1.453 -0.963 -13.795 1.00 95.50 103 ARG A N 1
ATOM 832 C CA . ARG A 1 103 ? 2.217 -1.993 -13.069 1.00 95.50 103 ARG A CA 1
ATOM 833 C C . ARG A 1 103 ? 2.679 -1.548 -11.682 1.00 95.50 103 ARG A C 1
ATOM 835 O O . ARG A 1 103 ? 2.748 -2.389 -10.796 1.00 95.50 103 ARG A O 1
ATOM 842 N N . VAL A 1 104 ? 2.917 -0.252 -11.466 1.00 95.94 104 VAL A N 1
ATOM 843 C CA . VAL A 1 104 ? 3.237 0.290 -10.134 1.00 95.94 104 VAL A CA 1
ATOM 844 C C . VAL A 1 104 ? 2.013 0.187 -9.226 1.00 95.94 104 VAL A C 1
ATOM 846 O O . VAL A 1 104 ? 2.109 -0.353 -8.126 1.00 95.94 104 VAL A O 1
ATOM 849 N N . ARG A 1 105 ? 0.840 0.612 -9.718 1.00 95.81 105 ARG A N 1
ATOM 850 C CA . ARG A 1 105 ? -0.431 0.463 -8.990 1.00 95.81 105 ARG A CA 1
ATOM 851 C C . ARG A 1 105 ? -0.772 -0.998 -8.724 1.00 95.81 105 ARG A C 1
ATOM 853 O O . ARG A 1 105 ? -1.176 -1.331 -7.620 1.00 95.81 105 ARG A O 1
ATOM 860 N N . ALA A 1 106 ? -0.594 -1.862 -9.723 1.00 96.69 106 ALA A N 1
ATOM 861 C CA . ALA A 1 106 ? -0.871 -3.285 -9.586 1.00 96.69 106 ALA A CA 1
ATOM 862 C C . ALA A 1 106 ? 0.053 -3.944 -8.551 1.00 96.69 106 ALA A C 1
ATOM 864 O O . ALA A 1 106 ? -0.435 -4.696 -7.720 1.00 96.69 106 ALA A O 1
ATOM 865 N N . LEU A 1 107 ? 1.351 -3.610 -8.533 1.00 97.81 107 LEU A N 1
ATOM 866 C CA . LEU A 1 107 ? 2.272 -4.080 -7.492 1.00 97.81 107 LEU A CA 1
ATOM 867 C C . LEU A 1 107 ? 1.805 -3.661 -6.094 1.00 97.81 107 LEU A C 1
ATOM 869 O O . LEU A 1 107 ? 1.764 -4.491 -5.188 1.00 97.81 107 LEU A O 1
ATOM 873 N N . LEU A 1 108 ? 1.436 -2.389 -5.924 1.00 97.62 108 LEU A N 1
ATOM 874 C CA . LEU A 1 108 ? 0.934 -1.890 -4.647 1.00 97.62 108 LEU A CA 1
ATOM 875 C C . LEU A 1 108 ? -0.357 -2.611 -4.234 1.00 97.62 108 LEU A C 1
ATOM 877 O O . LEU A 1 108 ? -0.454 -3.069 -3.101 1.00 97.62 108 LEU A O 1
ATOM 881 N N . ALA A 1 109 ? -1.307 -2.781 -5.156 1.00 96.62 109 ALA A N 1
ATOM 882 C CA . ALA A 1 109 ? -2.554 -3.501 -4.907 1.00 96.62 109 ALA A CA 1
ATOM 883 C C . ALA A 1 109 ? -2.315 -4.975 -4.537 1.00 96.62 109 ALA A C 1
ATOM 885 O O . ALA A 1 109 ? -2.927 -5.469 -3.592 1.00 96.62 109 ALA A O 1
ATOM 886 N N . CYS A 1 110 ? -1.395 -5.665 -5.221 1.00 96.56 110 CYS A N 1
ATOM 887 C CA . CYS A 1 110 ? -1.006 -7.032 -4.876 1.00 96.56 110 CYS A CA 1
ATOM 888 C C . CYS A 1 110 ? -0.469 -7.111 -3.445 1.00 96.56 110 CYS A C 1
ATOM 890 O O . CYS A 1 110 ? -0.875 -7.999 -2.703 1.00 96.56 110 CYS A O 1
ATOM 892 N N . LEU A 1 111 ? 0.408 -6.187 -3.040 1.00 97.12 111 LEU A N 1
ATOM 893 C CA . LEU A 1 111 ? 0.941 -6.161 -1.677 1.00 97.12 111 LEU A CA 1
ATOM 894 C C . LEU A 1 111 ? -0.162 -5.883 -0.652 1.00 97.12 111 LEU A C 1
ATOM 896 O O . LEU A 1 111 ? -0.276 -6.632 0.307 1.00 97.12 111 LEU A O 1
ATOM 900 N N . LEU A 1 112 ? -1.009 -4.877 -0.885 1.00 96.56 112 LEU A N 1
ATOM 901 C CA . LEU A 1 112 ? -2.123 -4.528 0.008 1.00 96.56 112 LEU A CA 1
ATOM 902 C C . LEU A 1 112 ? -3.144 -5.659 0.176 1.00 96.56 112 LEU A C 1
ATOM 904 O O . LEU A 1 112 ? -3.712 -5.812 1.248 1.00 96.56 112 LEU A O 1
ATOM 908 N N . SER A 1 113 ? -3.356 -6.464 -0.866 1.00 94.19 113 SER A N 1
ATOM 909 C CA . SER A 1 113 ? -4.335 -7.559 -0.847 1.00 94.19 113 SER A CA 1
ATOM 910 C C . SER A 1 113 ? -3.807 -8.840 -0.191 1.00 94.19 113 SER A C 1
ATOM 912 O O . SER A 1 113 ? -4.549 -9.814 -0.074 1.00 94.19 113 SER A O 1
ATOM 914 N N . ASN A 1 114 ? -2.525 -8.886 0.186 1.00 92.56 114 ASN A N 1
ATOM 915 C CA . ASN A 1 114 ? -1.919 -10.067 0.793 1.00 92.56 114 ASN A CA 1
ATOM 916 C C . ASN A 1 114 ? -1.802 -9.923 2.318 1.00 92.56 114 ASN A C 1
ATOM 918 O O . ASN A 1 114 ? -1.403 -8.860 2.802 1.00 92.56 114 ASN A O 1
ATOM 922 N N . PRO A 1 115 ? -2.066 -10.997 3.088 1.00 87.00 115 PRO A N 1
ATOM 923 C CA . PRO A 1 115 ? -1.875 -10.994 4.535 1.00 87.00 115 PRO A CA 1
ATOM 924 C C . PRO A 1 115 ? -0.472 -10.523 4.939 1.00 87.00 115 PRO A C 1
ATOM 926 O O . PRO A 1 115 ? 0.533 -10.978 4.389 1.00 87.00 115 PRO A O 1
ATOM 929 N N . GLY A 1 116 ? -0.401 -9.599 5.901 1.00 88.44 116 GLY A N 1
ATOM 930 C CA . GLY A 1 116 ? 0.864 -9.006 6.357 1.00 88.44 116 GLY A CA 1
ATOM 931 C C . GLY A 1 116 ? 1.588 -8.178 5.290 1.00 88.44 116 GLY A C 1
ATOM 932 O O . GLY A 1 116 ? 2.794 -7.977 5.387 1.00 88.44 116 GLY A O 1
ATOM 933 N N . ARG A 1 117 ? 0.873 -7.764 4.235 1.00 94.50 117 ARG A N 1
ATOM 934 C CA . ARG A 1 117 ? 1.358 -6.939 3.124 1.00 94.50 117 ARG A CA 1
ATOM 935 C C . ARG A 1 117 ? 2.652 -7.449 2.476 1.00 94.50 117 ARG A C 1
ATOM 937 O O . ARG A 1 117 ? 3.525 -6.673 2.069 1.00 94.50 117 ARG A O 1
ATOM 944 N N . LYS A 1 118 ? 2.783 -8.778 2.402 1.00 94.94 118 LYS A N 1
ATOM 945 C CA . LYS A 1 118 ? 3.989 -9.483 1.961 1.00 94.94 118 LYS A CA 1
ATOM 946 C C . LYS A 1 118 ? 3.701 -10.396 0.781 1.00 94.94 118 LYS A C 1
ATOM 948 O O . LYS A 1 118 ? 2.756 -11.175 0.822 1.00 94.94 118 LYS A O 1
ATOM 953 N N . LEU A 1 119 ? 4.559 -10.357 -0.237 1.00 95.56 119 LEU A N 1
ATOM 954 C CA . LEU A 1 119 ? 4.439 -11.238 -1.398 1.00 95.56 119 LEU A CA 1
ATOM 955 C C . LEU A 1 119 ? 5.814 -11.642 -1.949 1.00 95.56 119 LEU A C 1
ATOM 957 O O . LEU A 1 119 ? 6.731 -10.820 -2.015 1.00 95.56 119 LEU A O 1
ATOM 961 N N . GLY A 1 120 ? 5.974 -12.915 -2.322 1.00 95.56 120 GLY A N 1
ATOM 962 C CA . GLY A 1 120 ? 7.209 -13.433 -2.917 1.00 95.56 120 GLY A CA 1
ATOM 963 C C . GLY A 1 120 ? 7.484 -12.830 -4.295 1.00 95.56 120 GLY A C 1
ATOM 964 O O . GLY A 1 120 ? 6.550 -12.511 -5.031 1.00 95.56 120 GLY A O 1
ATOM 965 N N . ARG A 1 121 ? 8.761 -12.689 -4.675 1.00 94.12 121 ARG A N 1
ATOM 966 C CA . ARG A 1 121 ? 9.124 -12.138 -5.997 1.00 94.12 121 ARG A CA 1
ATOM 967 C C . ARG A 1 121 ? 8.512 -12.934 -7.146 1.00 94.12 121 ARG A C 1
ATOM 969 O O . ARG A 1 121 ? 7.945 -12.329 -8.046 1.00 94.12 121 ARG A O 1
ATOM 976 N N . GLU A 1 122 ? 8.592 -14.261 -7.088 1.00 93.75 122 GLU A N 1
ATOM 977 C CA . GLU A 1 122 ? 8.007 -15.155 -8.098 1.00 93.75 122 GLU A CA 1
ATOM 978 C C . GLU A 1 122 ? 6.496 -14.950 -8.220 1.00 93.75 122 GLU 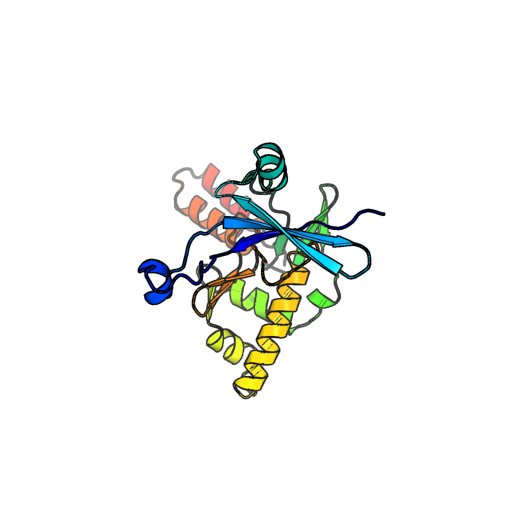A C 1
ATOM 980 O O . GLU A 1 122 ? 6.004 -14.679 -9.307 1.00 93.75 122 GLU A O 1
ATOM 985 N N . GLN A 1 123 ? 5.778 -14.903 -7.095 1.00 95.56 123 GLN A N 1
ATOM 986 C CA . GLN A 1 123 ? 4.332 -14.656 -7.087 1.00 95.56 123 GLN A CA 1
ATOM 987 C C . GLN A 1 123 ? 3.964 -13.299 -7.707 1.00 95.56 123 GLN A C 1
ATOM 989 O O . GLN A 1 123 ? 2.968 -13.186 -8.419 1.00 95.56 123 GLN A O 1
ATOM 994 N N . VAL A 1 124 ? 4.763 -12.255 -7.454 1.00 96.56 124 VAL A N 1
ATOM 995 C CA . VAL A 1 124 ? 4.569 -10.942 -8.087 1.00 96.56 124 VAL A CA 1
ATOM 996 C C . VAL A 1 124 ? 4.844 -11.013 -9.589 1.00 96.56 124 VAL A C 1
ATOM 998 O O . VAL A 1 124 ? 4.109 -10.408 -10.369 1.00 96.56 124 VAL A O 1
ATOM 1001 N N . MET A 1 125 ? 5.904 -11.714 -10.000 1.00 95.94 125 MET A N 1
ATOM 1002 C CA . MET A 1 125 ? 6.254 -11.883 -11.410 1.00 95.94 125 MET A CA 1
ATOM 1003 C C . MET A 1 125 ? 5.138 -12.595 -12.169 1.00 95.94 125 MET A C 1
ATOM 1005 O O . MET A 1 125 ? 4.685 -12.061 -13.179 1.00 95.94 125 MET A O 1
ATOM 1009 N N . ASP A 1 126 ? 4.632 -13.702 -11.635 1.00 96.19 126 ASP A N 1
ATOM 1010 C CA . ASP A 1 126 ? 3.544 -14.475 -12.237 1.00 96.19 126 ASP A CA 1
ATOM 1011 C C . ASP A 1 126 ? 2.243 -13.662 -12.309 1.00 96.19 126 ASP A C 1
ATOM 1013 O O . ASP A 1 126 ? 1.536 -13.687 -13.315 1.00 96.19 126 ASP A O 1
ATOM 1017 N N . ALA A 1 127 ? 1.938 -12.876 -11.270 1.00 95.94 127 ALA A N 1
ATOM 1018 C CA . ALA A 1 127 ? 0.737 -12.044 -11.241 1.00 95.94 127 ALA A CA 1
ATOM 1019 C C . ALA A 1 127 ? 0.806 -10.847 -12.209 1.00 95.94 127 ALA A C 1
ATOM 1021 O O . ALA A 1 127 ? -0.201 -10.459 -12.807 1.00 95.94 127 ALA A O 1
ATOM 1022 N N . LEU A 1 128 ? 1.975 -10.211 -12.348 1.00 96.56 128 LEU A N 1
ATOM 1023 C CA . LEU A 1 128 ? 2.121 -8.976 -13.124 1.00 96.56 128 LEU A CA 1
ATOM 1024 C C . LEU A 1 128 ? 2.626 -9.201 -14.552 1.00 96.56 128 LEU A C 1
ATOM 1026 O O . 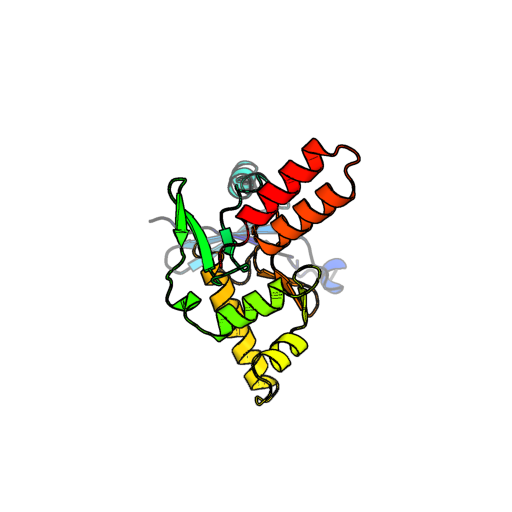LEU A 1 128 ? 2.331 -8.389 -15.426 1.00 96.56 128 LEU A O 1
ATOM 1030 N N . TRP A 1 129 ? 3.376 -10.257 -14.825 1.00 97.50 129 TRP A N 1
ATOM 1031 C CA . TRP A 1 129 ? 3.927 -10.546 -16.149 1.00 97.50 129 TRP A CA 1
ATOM 1032 C C . TRP A 1 129 ? 3.874 -12.051 -16.450 1.00 97.50 129 TRP A C 1
ATOM 1034 O O . TRP A 1 129 ? 4.926 -12.639 -16.690 1.00 97.50 129 TRP A O 1
ATOM 1044 N N . PRO A 1 130 ? 2.673 -12.660 -16.501 1.00 96.38 130 PRO A N 1
ATOM 1045 C CA . PRO A 1 130 ? 2.517 -14.109 -16.676 1.00 96.38 130 PRO A CA 1
ATOM 1046 C C . PRO A 1 130 ? 3.140 -14.644 -17.974 1.00 96.38 130 PRO A C 1
ATOM 1048 O O . PRO A 1 130 ? 3.562 -15.792 -18.031 1.00 96.38 130 PRO A O 1
ATOM 1051 N N . ASP A 1 131 ? 3.221 -13.807 -19.012 1.00 96.75 131 ASP A N 1
ATOM 1052 C CA . ASP A 1 131 ? 3.729 -14.197 -20.333 1.00 96.75 131 ASP A CA 1
ATOM 1053 C C . ASP A 1 131 ? 5.233 -13.922 -20.525 1.00 96.75 131 ASP A C 1
ATOM 1055 O O . ASP A 1 131 ? 5.769 -14.127 -21.614 1.00 96.75 131 ASP A O 1
ATOM 1059 N N . ALA A 1 132 ? 5.919 -13.370 -19.518 1.00 96.88 132 ALA A N 1
ATOM 1060 C CA . ALA A 1 132 ? 7.343 -13.057 -19.607 1.00 96.88 132 ALA A CA 1
ATOM 1061 C C . ALA A 1 132 ? 8.200 -14.222 -19.098 1.00 96.88 132 ALA A C 1
ATOM 1063 O O . ALA A 1 132 ? 7.843 -14.892 -18.135 1.00 96.88 132 ALA A O 1
ATOM 1064 N N . ASP A 1 133 ? 9.379 -14.411 -19.694 1.00 97.06 133 ASP A N 1
ATOM 1065 C CA . ASP A 1 133 ? 10.401 -15.267 -19.093 1.00 97.06 133 ASP A CA 1
ATOM 1066 C C . ASP A 1 133 ? 10.893 -14.696 -17.747 1.00 97.06 133 ASP A C 1
ATOM 1068 O O . ASP A 1 133 ? 10.711 -13.512 -17.434 1.00 97.06 133 ASP A O 1
ATOM 1072 N N . ILE A 1 134 ? 11.549 -15.550 -16.958 1.00 92.94 134 ILE A N 1
ATOM 1073 C CA . ILE A 1 134 ? 11.992 -15.246 -15.590 1.00 92.94 134 ILE A CA 1
ATOM 1074 C C . ILE A 1 134 ? 12.924 -14.023 -15.547 1.00 92.94 134 ILE A C 1
ATOM 1076 O O . ILE A 1 134 ? 12.777 -13.160 -14.678 1.00 92.94 134 ILE A O 1
ATOM 1080 N N . GLU A 1 135 ? 13.873 -13.908 -16.479 1.00 95.06 135 GLU A N 1
ATOM 1081 C CA . GLU A 1 135 ? 14.859 -12.819 -16.482 1.00 95.06 135 GLU A CA 1
ATOM 1082 C C . GLU A 1 135 ? 14.202 -11.470 -16.806 1.00 95.06 135 GLU A C 1
ATOM 1084 O O . GLU A 1 135 ? 14.450 -10.449 -16.143 1.00 95.06 135 GLU A O 1
ATOM 1089 N N . THR A 1 136 ? 13.306 -11.472 -17.793 1.00 96.00 136 THR A N 1
ATOM 1090 C CA . THR A 1 136 ? 12.514 -10.317 -18.203 1.00 96.00 136 THR A CA 1
ATOM 1091 C C . THR A 1 136 ? 11.565 -9.885 -17.089 1.00 96.00 136 THR A C 1
ATOM 1093 O O . THR A 1 136 ? 11.497 -8.689 -16.774 1.00 96.00 136 THR A O 1
ATOM 1096 N N . ALA A 1 137 ? 10.845 -10.826 -16.473 1.00 95.88 137 ALA A N 1
ATOM 1097 C CA . ALA A 1 137 ? 9.932 -10.551 -15.370 1.00 95.88 137 ALA A CA 1
ATOM 1098 C C . ALA A 1 137 ? 10.683 -9.979 -14.162 1.00 95.88 137 ALA A C 1
ATOM 1100 O O . ALA A 1 137 ? 10.282 -8.940 -13.634 1.00 95.88 137 ALA A O 1
ATOM 1101 N N . SER A 1 138 ? 11.832 -10.558 -13.801 1.00 95.00 138 SER A N 1
ATOM 1102 C CA . SER A 1 138 ? 12.666 -10.072 -12.696 1.00 95.00 138 SER A CA 1
ATOM 1103 C C . SER A 1 138 ? 13.162 -8.648 -12.955 1.00 95.00 138 SER A C 1
ATOM 1105 O O . SER A 1 1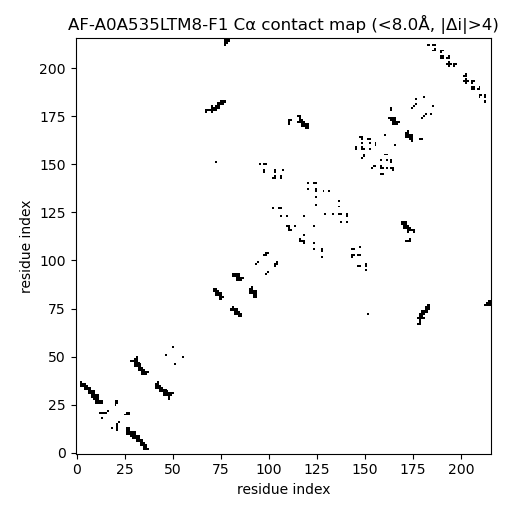38 ? 13.012 -7.762 -12.112 1.00 95.00 138 SER A O 1
ATOM 1107 N N . SER A 1 139 ? 13.656 -8.373 -14.165 1.00 95.50 139 SER A N 1
ATOM 1108 C CA . SER A 1 139 ? 14.128 -7.035 -14.551 1.00 95.50 139 SER A CA 1
ATOM 1109 C C . SER A 1 139 ? 13.010 -5.983 -14.591 1.00 95.50 139 SER A C 1
ATOM 1111 O O . SER A 1 139 ? 13.253 -4.785 -14.402 1.00 95.50 139 SER A O 1
ATOM 1113 N N . ARG A 1 140 ? 11.771 -6.388 -14.899 1.00 97.44 140 ARG A N 1
ATOM 1114 C CA . ARG A 1 140 ? 10.586 -5.513 -14.846 1.00 97.44 140 ARG A CA 1
ATOM 1115 C C . ARG A 1 140 ? 10.122 -5.294 -13.409 1.00 97.44 140 ARG A C 1
ATOM 1117 O O . ARG A 1 140 ? 9.759 -4.165 -13.064 1.00 97.44 140 ARG A O 1
ATOM 1124 N N . LEU A 1 141 ? 10.189 -6.329 -12.575 1.00 96.62 141 LEU A N 1
ATOM 1125 C CA . LEU A 1 141 ? 9.904 -6.244 -11.151 1.00 96.62 141 LEU A CA 1
ATOM 1126 C C . LEU A 1 141 ? 10.840 -5.249 -10.469 1.00 96.62 141 LEU A C 1
ATOM 1128 O O . LEU A 1 141 ? 10.358 -4.327 -9.820 1.00 96.62 141 LEU A O 1
ATOM 1132 N N . ASP A 1 142 ? 12.151 -5.357 -10.680 1.00 95.38 142 ASP A N 1
ATOM 1133 C CA . ASP A 1 142 ? 13.134 -4.475 -10.037 1.00 95.38 142 ASP A CA 1
ATOM 1134 C C . ASP A 1 142 ? 12.912 -2.999 -10.393 1.00 95.38 142 ASP A C 1
ATOM 1136 O O . ASP A 1 142 ? 12.947 -2.129 -9.519 1.00 95.38 142 ASP A O 1
ATOM 1140 N N . ARG A 1 143 ? 12.588 -2.711 -11.662 1.00 95.88 143 ARG A N 1
ATOM 1141 C CA . ARG A 1 143 ? 12.209 -1.361 -12.110 1.00 95.88 143 ARG A CA 1
ATOM 1142 C C . ARG A 1 143 ? 10.915 -0.877 -11.459 1.00 95.88 143 ARG A C 1
ATOM 1144 O O . ARG A 1 143 ? 10.854 0.260 -11.005 1.00 95.88 143 ARG A O 1
ATOM 1151 N N . THR A 1 144 ? 9.902 -1.735 -11.371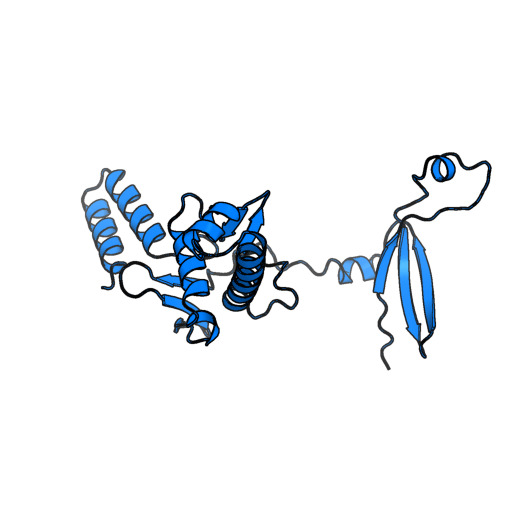 1.00 97.25 144 THR A N 1
ATOM 1152 C CA . THR A 1 144 ? 8.606 -1.389 -10.760 1.00 97.25 144 THR A CA 1
ATOM 1153 C C . THR A 1 144 ? 8.748 -1.141 -9.257 1.00 97.25 144 THR A C 1
ATOM 1155 O O . THR A 1 144 ? 8.192 -0.175 -8.741 1.00 97.25 144 THR A O 1
ATOM 1158 N N . VAL A 1 145 ? 9.551 -1.952 -8.564 1.00 96.50 145 VAL A N 1
ATOM 1159 C CA . VAL A 1 145 ? 9.895 -1.777 -7.145 1.00 96.50 145 VAL A CA 1
ATOM 1160 C C . VAL A 1 145 ? 10.662 -0.477 -6.930 1.00 96.50 145 VAL A C 1
ATOM 1162 O O . VAL A 1 145 ? 10.358 0.262 -5.998 1.00 96.50 145 VAL A O 1
ATOM 1165 N N . TYR A 1 146 ? 11.634 -0.167 -7.792 1.00 95.00 146 TYR A N 1
ATOM 1166 C CA . TYR A 1 146 ? 12.353 1.105 -7.745 1.00 95.00 146 TYR A CA 1
ATOM 1167 C C . TYR A 1 146 ? 11.397 2.298 -7.884 1.00 95.00 146 TYR A C 1
ATOM 1169 O O . TYR A 1 146 ? 11.436 3.217 -7.065 1.00 95.00 146 TYR A O 1
ATOM 1177 N N . SER A 1 147 ? 10.506 2.262 -8.878 1.00 94.69 147 SER A N 1
ATOM 1178 C CA . SER A 1 147 ? 9.497 3.301 -9.094 1.00 94.69 147 SER A CA 1
ATOM 1179 C C . SER A 1 147 ? 8.534 3.430 -7.916 1.00 94.69 147 SER A C 1
ATOM 1181 O O . SER A 1 147 ? 8.254 4.545 -7.490 1.00 94.69 147 SER A O 1
ATOM 1183 N N . LEU A 1 148 ? 8.070 2.315 -7.345 1.00 95.88 148 LEU A N 1
ATOM 1184 C CA . LEU A 1 148 ? 7.188 2.339 -6.179 1.00 95.88 148 LEU A CA 1
ATOM 1185 C C . LEU A 1 148 ? 7.894 2.929 -4.950 1.00 95.88 148 LEU A C 1
ATOM 1187 O O . LEU A 1 148 ? 7.301 3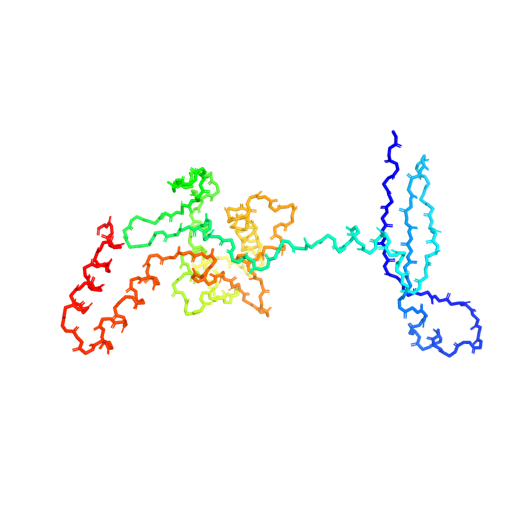.727 -4.237 1.00 95.88 148 LEU A O 1
ATOM 1191 N N . ARG A 1 149 ? 9.176 2.622 -4.730 1.00 94.19 149 ARG A N 1
ATOM 1192 C CA . ARG A 1 149 ? 9.967 3.225 -3.641 1.00 94.19 149 ARG A CA 1
ATOM 1193 C C . ARG A 1 149 ? 10.102 4.735 -3.788 1.00 94.19 149 ARG A C 1
ATOM 1195 O O . ARG A 1 149 ? 9.910 5.446 -2.813 1.00 94.19 149 ARG A O 1
ATOM 1202 N N . GLN A 1 150 ? 10.381 5.214 -4.999 1.00 90.06 150 GLN A N 1
ATOM 1203 C CA . GLN A 1 150 ? 10.418 6.652 -5.290 1.00 90.06 150 GLN A CA 1
ATOM 1204 C C . GLN A 1 150 ? 9.050 7.311 -5.099 1.00 90.06 150 GLN A C 1
ATOM 1206 O O . GLN A 1 150 ? 8.964 8.426 -4.598 1.00 90.06 150 GLN A O 1
ATOM 1211 N N . LEU A 1 151 ? 7.976 6.612 -5.470 1.00 92.56 151 LEU A N 1
ATOM 1212 C CA . LEU A 1 151 ? 6.621 7.107 -5.280 1.00 92.56 151 LEU A CA 1
ATOM 1213 C C . LEU A 1 151 ? 6.260 7.223 -3.797 1.00 92.56 151 LEU A C 1
ATOM 1215 O O . LEU A 1 151 ? 5.650 8.208 -3.404 1.00 92.56 151 LEU A O 1
ATOM 1219 N N . LEU A 1 152 ? 6.611 6.236 -2.972 1.00 91.56 152 LEU A N 1
ATOM 1220 C CA . LEU A 1 152 ? 6.319 6.260 -1.537 1.00 91.56 152 LEU A CA 1
ATOM 1221 C C . LEU A 1 152 ? 7.210 7.289 -0.823 1.00 91.56 152 LEU A C 1
ATOM 1223 O O . LEU A 1 152 ? 6.717 8.169 -0.113 1.00 91.56 152 LEU A O 1
ATOM 1227 N N . GLU A 1 153 ? 8.512 7.260 -1.092 1.00 90.00 153 GLU A N 1
ATOM 1228 C CA . GLU A 1 153 ? 9.526 8.042 -0.384 1.00 90.00 153 GLU A CA 1
ATOM 1229 C C . GLU A 1 153 ? 10.384 8.879 -1.364 1.00 90.00 153 GLU A C 1
ATOM 1231 O O . GLU A 1 153 ? 11.562 8.583 -1.577 1.00 90.00 153 GLU A O 1
ATOM 1236 N N . PRO A 1 154 ? 9.834 9.963 -1.950 1.00 86.19 154 PRO A N 1
ATOM 1237 C CA . PRO A 1 154 ? 10.495 10.746 -3.004 1.00 86.19 154 PRO A CA 1
ATOM 1238 C C . PRO A 1 154 ? 11.746 11.496 -2.528 1.00 86.19 154 PRO A C 1
ATOM 1240 O O . PRO A 1 154 ? 12.584 11.895 -3.333 1.00 86.19 154 PRO A O 1
ATOM 1243 N N . ALA A 1 155 ? 11.897 11.691 -1.214 1.00 82.69 155 ALA A N 1
ATOM 1244 C CA . ALA A 1 155 ? 13.072 12.323 -0.619 1.00 82.69 155 ALA A CA 1
ATOM 1245 C C . ALA A 1 155 ? 14.276 11.367 -0.481 1.00 82.69 155 ALA A C 1
ATOM 1247 O O . ALA A 1 155 ? 15.368 11.801 -0.106 1.00 82.69 155 ALA A O 1
ATOM 1248 N N . LEU A 1 156 ? 14.118 10.068 -0.773 1.00 78.94 156 LEU A N 1
ATOM 1249 C CA . LEU A 1 156 ? 15.213 9.111 -0.644 1.00 78.94 156 LEU A CA 1
ATOM 1250 C C . LEU A 1 156 ? 16.262 9.296 -1.736 1.00 78.94 156 LEU A C 1
ATOM 1252 O O . LEU A 1 156 ? 16.050 9.011 -2.912 1.00 78.94 156 LEU A O 1
ATOM 1256 N N . SER A 1 157 ? 17.483 9.618 -1.312 1.00 79.81 157 SER A N 1
ATOM 1257 C CA . SER A 1 157 ? 18.644 9.620 -2.209 1.00 79.81 157 SER A CA 1
ATOM 1258 C C . SER A 1 157 ? 19.020 8.212 -2.694 1.00 79.81 157 SER A C 1
ATOM 1260 O O . SER A 1 157 ? 19.702 8.063 -3.707 1.00 79.81 157 SER A O 1
ATOM 1262 N N . ARG A 1 158 ? 18.615 7.164 -1.960 1.00 82.56 158 ARG A N 1
ATOM 1263 C CA . ARG A 1 158 ? 18.849 5.751 -2.293 1.00 82.56 158 ARG A CA 1
ATOM 1264 C C . ARG A 1 158 ? 17.557 4.950 -2.105 1.00 82.56 158 ARG A C 1
ATOM 1266 O O . ARG A 1 158 ? 17.314 4.458 -1.013 1.00 82.56 158 ARG A O 1
ATOM 1273 N N . PRO A 1 159 ? 16.753 4.726 -3.154 1.00 80.44 159 PRO A N 1
ATOM 1274 C CA . PRO A 1 159 ? 15.473 4.018 -3.021 1.00 80.44 159 PRO A CA 1
ATOM 1275 C C . PRO A 1 159 ? 15.587 2.613 -2.425 1.00 80.44 159 PRO A C 1
ATOM 1277 O O . PRO A 1 159 ? 14.676 2.145 -1.755 1.00 80.44 159 PRO A O 1
ATOM 1280 N N . ALA A 1 160 ? 16.719 1.932 -2.621 1.00 82.50 160 ALA A N 1
ATOM 1281 C CA . ALA A 1 160 ? 16.965 0.613 -2.041 1.00 82.50 160 ALA A CA 1
ATOM 1282 C C . ALA A 1 160 ? 16.969 0.590 -0.497 1.00 82.50 160 ALA A C 1
ATOM 1284 O O . ALA A 1 160 ? 16.815 -0.486 0.069 1.00 82.50 160 ALA A O 1
ATOM 1285 N N . SER A 1 161 ? 17.119 1.740 0.175 1.00 82.38 161 SER A N 1
ATOM 1286 C CA . SER A 1 161 ? 17.010 1.865 1.636 1.00 82.38 161 SER A CA 1
ATOM 1287 C C . SER A 1 161 ? 15.608 2.262 2.108 1.00 82.38 161 SER A C 1
ATOM 1289 O O . SER A 1 161 ? 15.468 2.753 3.220 1.00 82.38 161 SER A O 1
ATOM 1291 N N . SER A 1 162 ? 14.591 2.098 1.261 1.00 88.88 162 SER A N 1
ATOM 1292 C CA . SER A 1 162 ? 13.193 2.357 1.605 1.00 88.88 162 SER A CA 1
ATOM 1293 C C . SER A 1 162 ? 12.765 1.589 2.853 1.00 88.88 162 SER A C 1
ATOM 1295 O O . SER A 1 162 ? 12.949 0.371 2.937 1.00 88.88 162 SER A O 1
ATOM 1297 N N . HIS A 1 163 ? 12.167 2.307 3.803 1.00 89.81 163 HIS A N 1
ATOM 1298 C CA . HIS A 1 163 ? 11.568 1.715 4.999 1.00 89.81 163 HIS A CA 1
ATOM 1299 C C . HIS A 1 163 ? 10.118 1.292 4.745 1.00 89.81 163 HIS A C 1
ATOM 1301 O O . HIS A 1 163 ? 9.621 0.387 5.416 1.00 89.81 163 HIS A O 1
ATOM 1307 N N . LEU A 1 164 ? 9.469 1.896 3.742 1.00 93.19 164 LEU A N 1
ATOM 1308 C CA . LEU A 1 164 ? 8.079 1.634 3.385 1.00 93.19 164 LEU A CA 1
ATOM 1309 C C . LEU A 1 164 ? 7.887 0.434 2.449 1.00 93.19 164 LEU A C 1
ATOM 1311 O O . LEU A 1 164 ? 6.841 -0.205 2.499 1.00 93.19 164 LEU A O 1
ATOM 1315 N N . LEU A 1 165 ? 8.884 0.099 1.623 1.00 95.75 165 LEU A N 1
ATOM 1316 C CA . LEU A 1 165 ? 8.896 -1.099 0.780 1.00 95.75 165 LEU A CA 1
ATOM 1317 C C . LEU A 1 165 ? 10.238 -1.827 0.891 1.00 95.75 165 LEU A C 1
ATOM 1319 O O . LEU A 1 165 ? 11.205 -1.577 0.149 1.00 95.75 165 LEU A O 1
ATOM 1323 N N . ARG A 1 166 ? 10.274 -2.783 1.815 1.00 93.88 166 ARG A N 1
ATOM 1324 C CA . ARG A 1 166 ? 11.465 -3.551 2.173 1.00 93.88 166 ARG A CA 1
ATOM 1325 C C . ARG A 1 166 ? 11.531 -4.853 1.383 1.00 93.88 166 ARG A C 1
ATOM 1327 O O . ARG A 1 166 ? 10.524 -5.390 0.928 1.00 93.88 166 ARG A O 1
ATOM 1334 N N . MET A 1 167 ? 12.749 -5.348 1.207 1.00 88.31 167 MET A N 1
ATOM 1335 C CA . MET A 1 167 ? 12.987 -6.717 0.761 1.00 88.31 167 MET A CA 1
ATOM 1336 C C . MET A 1 167 ? 13.366 -7.532 1.998 1.00 88.31 167 MET A C 1
ATOM 1338 O O . MET A 1 167 ? 14.305 -7.167 2.704 1.00 88.31 167 MET A O 1
ATOM 1342 N N . GLU A 1 168 ? 12.618 -8.596 2.280 1.00 84.38 168 GLU A N 1
ATOM 1343 C CA . GLU A 1 168 ? 12.875 -9.493 3.404 1.00 84.38 168 GLU A CA 1
ATOM 1344 C C . GLU A 1 168 ? 12.893 -10.952 2.945 1.00 84.38 168 GLU A C 1
ATOM 1346 O O . GLU A 1 168 ? 11.870 -11.485 2.500 1.00 84.38 168 GLU A O 1
ATOM 1351 N N . ARG A 1 169 ? 14.028 -11.631 3.154 1.00 78.44 169 ARG A N 1
ATOM 1352 C CA . ARG A 1 169 ? 14.289 -12.986 2.638 1.00 78.44 169 ARG A CA 1
ATOM 1353 C C . ARG A 1 169 ? 14.140 -13.005 1.110 1.00 78.44 169 ARG A C 1
ATOM 1355 O O . ARG A 1 169 ? 15.007 -12.477 0.435 1.00 78.44 169 ARG A O 1
ATOM 1362 N N . GLU A 1 170 ? 13.022 -13.532 0.610 1.00 76.56 170 GLU A N 1
ATOM 1363 C CA . GLU A 1 170 ? 12.695 -13.688 -0.818 1.00 76.56 170 GLU A CA 1
ATOM 1364 C C . GLU A 1 170 ? 11.414 -12.927 -1.227 1.00 76.56 170 GLU A C 1
ATOM 1366 O O . GLU A 1 170 ? 10.835 -13.156 -2.292 1.00 76.56 170 GLU A O 1
ATOM 1371 N N . GLY A 1 171 ? 10.920 -12.031 -0.363 1.00 88.62 171 GLY A N 1
ATOM 1372 C CA . GLY A 1 171 ? 9.652 -11.331 -0.564 1.00 88.62 171 GLY A CA 1
ATOM 1373 C C . GLY A 1 171 ? 9.754 -9.819 -0.438 1.00 88.62 171 GLY A C 1
ATOM 1374 O O . GLY A 1 171 ? 10.616 -9.278 0.258 1.00 88.62 171 GLY A O 1
ATOM 1375 N N . LEU A 1 172 ? 8.832 -9.140 -1.109 1.00 95.94 172 LEU A N 1
ATOM 1376 C CA . LEU A 1 172 ? 8.560 -7.724 -0.917 1.00 95.94 172 LEU A CA 1
ATOM 1377 C C . LEU A 1 172 ? 7.605 -7.568 0.263 1.00 95.94 172 LEU A C 1
ATOM 1379 O O . LEU A 1 172 ? 6.601 -8.274 0.336 1.00 95.94 172 LEU A O 1
ATOM 1383 N N . LEU A 1 173 ? 7.931 -6.652 1.170 1.00 96.62 173 LEU A N 1
ATOM 1384 C CA . LEU A 1 173 ? 7.121 -6.316 2.333 1.00 96.62 173 LEU A CA 1
ATOM 1385 C C . LEU A 1 173 ? 6.811 -4.820 2.312 1.00 96.62 173 LEU A C 1
ATOM 1387 O O . LEU A 1 173 ? 7.728 -3.994 2.378 1.00 96.62 173 LEU A O 1
ATOM 1391 N N . LEU A 1 174 ? 5.528 -4.485 2.221 1.00 96.75 174 LEU A N 1
ATOM 1392 C CA . LEU A 1 174 ? 5.042 -3.119 2.376 1.00 96.75 174 LEU A CA 1
ATOM 1393 C C . LEU A 1 174 ? 4.838 -2.818 3.867 1.00 96.75 174 LEU A C 1
ATOM 1395 O O . LEU A 1 174 ? 4.460 -3.700 4.635 1.00 96.75 174 LEU A O 1
ATOM 1399 N N . ALA A 1 175 ? 5.104 -1.583 4.281 1.00 93.69 175 ALA A N 1
ATOM 1400 C CA . ALA A 1 175 ? 4.953 -1.177 5.671 1.00 93.69 175 ALA A CA 1
ATOM 1401 C C . ALA A 1 175 ? 3.510 -1.301 6.181 1.00 93.69 175 ALA A C 1
ATOM 1403 O O . ALA A 1 175 ? 2.548 -1.219 5.415 1.00 93.69 175 ALA A O 1
ATOM 1404 N N . GLU A 1 176 ? 3.394 -1.493 7.492 1.00 90.88 176 GLU A N 1
ATOM 1405 C CA . GLU A 1 176 ? 2.154 -1.731 8.235 1.00 90.88 176 GLU A CA 1
ATOM 1406 C C . GLU A 1 176 ? 1.260 -0.478 8.320 1.00 90.88 176 GLU A C 1
ATOM 1408 O O . GLU A 1 176 ? 1.668 0.639 7.981 1.00 90.88 176 GLU A O 1
ATOM 1413 N N . GLN A 1 177 ? 0.044 -0.656 8.847 1.00 88.50 177 GLN A N 1
ATOM 1414 C CA . GLN A 1 177 ? -0.968 0.399 9.009 1.00 88.50 177 GLN A CA 1
ATOM 1415 C C . GLN A 1 177 ? -0.474 1.639 9.780 1.00 88.50 177 GLN A C 1
ATOM 1417 O O . GLN A 1 177 ? -0.940 2.749 9.530 1.00 88.50 177 GLN A O 1
ATOM 1422 N N . SER A 1 178 ? 0.480 1.471 10.701 1.00 85.50 178 SER A N 1
ATOM 1423 C CA . SER A 1 178 ? 1.065 2.560 11.498 1.00 85.50 178 SER A CA 1
ATOM 1424 C C . SER A 1 178 ? 1.998 3.486 10.714 1.00 85.50 178 SER A C 1
ATOM 1426 O O . SER A 1 178 ? 2.321 4.562 11.206 1.00 85.50 178 SER A O 1
ATOM 1428 N N . GLN A 1 179 ? 2.440 3.080 9.521 1.00 89.31 179 GLN A N 1
ATOM 1429 C CA . GLN A 1 179 ? 3.315 3.873 8.650 1.00 89.31 179 GLN A CA 1
ATOM 1430 C C . GLN A 1 179 ? 2.627 4.244 7.331 1.00 89.31 179 GLN A C 1
ATOM 1432 O O . GLN A 1 179 ? 2.904 5.302 6.768 1.00 89.31 179 GLN A O 1
ATOM 1437 N N . ILE A 1 180 ? 1.735 3.379 6.837 1.00 93.12 180 ILE A N 1
ATOM 1438 C CA . ILE A 1 180 ? 0.908 3.611 5.651 1.00 93.12 180 ILE A CA 1
ATOM 1439 C C . ILE A 1 180 ? -0.528 3.256 6.009 1.00 93.12 180 ILE A C 1
ATOM 1441 O O . ILE A 1 180 ? -0.873 2.075 6.106 1.00 93.12 180 ILE A O 1
ATOM 1445 N N . TRP A 1 181 ? -1.364 4.276 6.168 1.00 94.12 181 TRP A N 1
ATOM 1446 C CA . TRP A 1 181 ? -2.763 4.087 6.518 1.00 94.12 181 TRP A CA 1
ATOM 1447 C C . TRP A 1 181 ? -3.521 3.638 5.275 1.00 94.12 181 TRP A C 1
ATOM 1449 O O . TRP A 1 181 ? -3.407 4.241 4.209 1.00 94.12 181 TRP A O 1
ATOM 1459 N N . VAL A 1 182 ? -4.302 2.581 5.413 1.00 94.69 182 VAL A N 1
ATOM 1460 C CA . VAL A 1 182 ? -5.140 2.010 4.364 1.00 94.69 182 VAL A CA 1
ATOM 1461 C C . VAL A 1 182 ? -6.565 1.966 4.891 1.00 94.69 182 VAL A C 1
ATOM 1463 O O . VAL A 1 182 ? -6.802 1.564 6.033 1.00 94.69 182 VAL A O 1
ATOM 1466 N N . ASP A 1 183 ? -7.516 2.410 4.078 1.00 94.38 183 ASP A N 1
ATOM 1467 C CA . ASP A 1 183 ? -8.930 2.434 4.458 1.00 94.38 183 ASP A CA 1
ATOM 1468 C C . ASP A 1 183 ? -9.514 1.039 4.692 1.00 94.38 183 ASP A C 1
ATOM 1470 O O . ASP A 1 183 ? -10.272 0.880 5.642 1.00 94.38 183 ASP A O 1
ATOM 1474 N N . ALA A 1 184 ? -9.132 0.036 3.899 1.00 93.75 184 ALA A N 1
ATOM 1475 C CA . ALA A 1 184 ? -9.545 -1.353 4.097 1.00 93.75 184 ALA A CA 1
ATOM 1476 C C . ALA A 1 184 ? -9.117 -1.887 5.473 1.00 93.75 184 ALA A C 1
ATOM 1478 O O . ALA A 1 184 ? -9.951 -2.393 6.219 1.00 93.75 184 ALA A O 1
ATOM 1479 N N . ASP A 1 185 ? -7.859 -1.691 5.867 1.00 92.38 185 ASP A N 1
ATOM 1480 C CA . ASP A 1 185 ? -7.360 -2.105 7.182 1.00 92.38 185 ASP A CA 1
ATOM 1481 C C . ASP A 1 185 ? -8.080 -1.371 8.326 1.00 92.38 185 ASP A C 1
ATOM 1483 O O . ASP A 1 185 ? -8.425 -1.971 9.345 1.00 92.38 185 ASP A O 1
ATOM 1487 N N . ALA A 1 186 ? -8.331 -0.066 8.166 1.00 92.31 186 ALA A N 1
ATOM 1488 C CA . ALA A 1 186 ? -9.083 0.714 9.148 1.00 92.31 186 ALA A CA 1
ATOM 1489 C C . ALA A 1 186 ? -10.541 0.235 9.252 1.00 92.31 186 ALA A C 1
ATOM 1491 O O . ALA A 1 186 ? -11.076 0.113 10.354 1.00 92.31 186 ALA A O 1
ATOM 1492 N N . PHE A 1 187 ? -11.160 -0.089 8.118 1.00 93.69 187 PHE A N 1
ATOM 1493 C CA . PHE A 1 187 ? -12.507 -0.636 8.035 1.00 93.69 187 PHE A CA 1
ATOM 1494 C C . PHE A 1 187 ? -12.602 -1.991 8.742 1.00 93.69 187 PHE A C 1
ATOM 1496 O O . PHE A 1 187 ? -13.453 -2.177 9.612 1.00 93.69 187 PHE A O 1
ATOM 1503 N N . GLU A 1 188 ? -11.690 -2.919 8.448 1.00 92.38 188 GLU A N 1
ATOM 1504 C CA . GLU A 1 188 ? -11.630 -4.222 9.115 1.00 92.38 188 GLU A CA 1
ATOM 1505 C C . GLU A 1 188 ? -11.397 -4.090 10.625 1.00 92.38 188 GLU A C 1
ATOM 1507 O O . GLU A 1 188 ? -12.044 -4.782 11.417 1.00 92.38 188 GLU A O 1
ATOM 1512 N N . ALA A 1 189 ? -10.519 -3.174 11.047 1.00 91.12 189 ALA A N 1
ATOM 1513 C CA . ALA A 1 189 ? -10.271 -2.908 12.460 1.00 91.12 189 ALA A CA 1
ATOM 1514 C C . ALA A 1 189 ? -11.535 -2.416 13.186 1.00 91.12 189 ALA A C 1
ATOM 1516 O O . ALA A 1 189 ? -11.819 -2.885 14.292 1.00 91.12 189 ALA A O 1
ATOM 1517 N N . LEU A 1 190 ? -12.311 -1.518 12.570 1.00 92.31 190 LEU A N 1
ATOM 1518 C CA . LEU A 1 190 ? -13.576 -1.022 13.123 1.00 92.31 190 LEU A CA 1
ATOM 1519 C C . LEU A 1 190 ? -14.634 -2.130 13.201 1.00 92.31 190 LEU A C 1
ATOM 1521 O O . LEU A 1 190 ? -15.276 -2.291 14.239 1.00 92.31 190 LEU A O 1
ATOM 1525 N N . LEU A 1 191 ? -14.765 -2.960 12.160 1.00 95.12 191 LEU A N 1
ATOM 1526 C CA . LEU A 1 191 ? -15.683 -4.103 12.177 1.00 95.12 191 LEU A CA 1
ATOM 1527 C C . LEU A 1 191 ? -15.329 -5.118 13.269 1.00 95.12 191 LEU A C 1
ATOM 1529 O O . LEU A 1 191 ? -16.217 -5.646 13.943 1.00 95.12 191 LEU A O 1
ATOM 1533 N N . ASN A 1 192 ? -14.040 -5.392 13.468 1.00 93.12 192 ASN A N 1
ATOM 1534 C CA . ASN A 1 192 ? -13.585 -6.298 14.518 1.00 93.12 192 ASN A CA 1
ATOM 1535 C C . ASN A 1 192 ? -13.880 -5.737 15.917 1.00 93.12 192 ASN A C 1
ATOM 1537 O O . ASN A 1 192 ? -14.345 -6.482 16.778 1.00 93.12 192 ASN A O 1
ATOM 1541 N N . GLN A 1 193 ? -13.697 -4.433 16.136 1.00 90.56 193 GLN A N 1
ATOM 1542 C CA . GLN A 1 193 ? -14.081 -3.772 17.390 1.00 90.56 193 GLN A CA 1
ATOM 1543 C C . GLN A 1 193 ? -15.603 -3.795 17.613 1.00 90.56 193 GLN A C 1
ATOM 1545 O O . GLN A 1 193 ? -16.070 -4.091 18.713 1.00 90.56 193 GLN A O 1
ATOM 1550 N N . ALA A 1 194 ? -16.396 -3.560 16.563 1.00 94.75 194 ALA A N 1
ATOM 1551 C CA . ALA A 1 194 ? -17.858 -3.590 16.637 1.00 94.75 194 ALA A CA 1
ATOM 1552 C C . ALA A 1 194 ? -18.399 -4.991 16.986 1.00 94.75 194 ALA A C 1
ATOM 1554 O O . ALA A 1 194 ? -19.404 -5.131 17.689 1.00 94.75 194 ALA A O 1
ATOM 1555 N N . ARG A 1 195 ? -17.721 -6.048 16.519 1.00 94.44 195 ARG A N 1
ATOM 1556 C CA . ARG A 1 195 ? -18.064 -7.444 16.837 1.00 94.44 195 ARG A CA 1
ATOM 1557 C C . ARG A 1 195 ? -17.732 -7.828 18.277 1.00 94.44 195 ARG A C 1
ATOM 1559 O O . ARG A 1 195 ? -18.447 -8.643 18.851 1.00 94.44 195 ARG A O 1
ATOM 1566 N N . THR A 1 196 ? -16.656 -7.283 18.842 1.00 94.19 196 THR A N 1
ATOM 1567 C CA . THR A 1 196 ? -16.189 -7.647 20.190 1.00 94.19 196 THR A CA 1
ATOM 1568 C C . THR A 1 196 ? -16.800 -6.796 21.296 1.00 94.19 196 THR A C 1
ATOM 1570 O O . THR A 1 196 ? -16.851 -7.249 22.439 1.00 94.19 196 THR A O 1
ATOM 1573 N N . THR A 1 197 ? -17.297 -5.594 20.991 1.00 92.94 197 THR A N 1
ATOM 1574 C CA . THR A 1 197 ? -17.965 -4.763 21.998 1.00 92.94 197 THR A CA 1
ATOM 1575 C C . THR A 1 197 ? -19.304 -5.362 22.434 1.00 92.94 197 THR A C 1
ATOM 1577 O O . THR A 1 197 ? -20.104 -5.823 21.615 1.00 92.94 197 THR A O 1
ATOM 1580 N N . GLY A 1 198 ? -19.562 -5.345 23.744 1.00 91.44 198 GLY A N 1
ATOM 1581 C CA . GLY A 1 198 ? -20.846 -5.733 24.332 1.00 91.44 198 GLY A CA 1
ATOM 1582 C C . GLY A 1 198 ? -21.873 -4.598 24.368 1.00 91.44 198 GLY A C 1
ATOM 1583 O O . GLY A 1 198 ? -23.062 -4.870 24.515 1.00 91.44 198 GLY A O 1
ATOM 1584 N N . ASP A 1 199 ? -21.430 -3.349 24.209 1.00 95.25 199 ASP A N 1
ATOM 1585 C CA . ASP A 1 199 ? -22.280 -2.161 24.287 1.00 95.25 199 ASP A CA 1
ATOM 1586 C C . ASP A 1 199 ? -22.925 -1.836 22.923 1.00 95.25 199 ASP A C 1
ATOM 1588 O O . ASP A 1 199 ? -22.200 -1.604 21.949 1.00 95.25 199 ASP A O 1
ATOM 1592 N N . PRO A 1 200 ? -24.269 -1.801 22.820 1.00 93.50 200 PRO A N 1
ATOM 1593 C CA . PRO A 1 200 ? -24.959 -1.505 21.566 1.00 93.50 200 PRO A CA 1
ATOM 1594 C C . PRO A 1 200 ? -24.644 -0.120 20.990 1.00 93.50 200 PRO A C 1
ATOM 1596 O O . PRO A 1 200 ? -24.459 -0.016 19.781 1.00 93.50 200 PRO A O 1
ATOM 1599 N N . GLY A 1 201 ? -24.533 0.917 21.829 1.00 93.69 201 GLY A N 1
ATOM 1600 C CA . GLY A 1 201 ? -24.262 2.282 21.358 1.00 93.69 201 GLY A CA 1
ATOM 1601 C C . GLY A 1 201 ? -22.858 2.422 20.764 1.00 93.69 201 GLY A C 1
ATOM 1602 O O . GLY A 1 201 ? -22.673 2.978 19.685 1.00 93.69 201 GLY A O 1
ATOM 1603 N N . SER A 1 202 ? -21.858 1.833 21.420 1.00 90.06 202 SER A N 1
ATOM 1604 C CA . SER A 1 202 ? -20.490 1.764 20.897 1.00 90.06 202 SER A CA 1
ATOM 1605 C C . SER A 1 202 ? -20.420 0.957 19.603 1.00 90.06 202 SER A C 1
ATOM 1607 O O . SER A 1 202 ? -19.673 1.318 18.696 1.00 90.06 202 SER A O 1
ATOM 1609 N N . ARG A 1 203 ? -21.200 -0.128 19.498 1.00 94.50 203 ARG A N 1
ATOM 1610 C CA . ARG A 1 203 ? -21.280 -0.928 18.270 1.00 94.50 203 ARG A CA 1
ATOM 1611 C C . ARG A 1 203 ? -21.817 -0.107 17.104 1.00 94.50 203 ARG A C 1
ATOM 1613 O O . ARG A 1 203 ? -21.213 -0.140 16.039 1.00 94.50 203 ARG A O 1
ATOM 1620 N N . GLU A 1 204 ? -22.925 0.602 17.304 1.00 95.69 204 GLU A N 1
ATOM 1621 C CA . GLU A 1 204 ? -23.530 1.470 16.288 1.00 95.69 204 GLU A CA 1
ATOM 1622 C C . GLU A 1 204 ? -22.526 2.518 15.800 1.00 95.69 204 GLU A C 1
ATOM 1624 O O . GLU A 1 204 ? -22.231 2.568 14.608 1.00 95.69 204 GLU A O 1
ATOM 1629 N N . LYS A 1 205 ? -21.880 3.234 16.726 1.00 92.56 205 LYS A N 1
ATOM 1630 C CA . LYS A 1 205 ? -20.863 4.239 16.397 1.00 92.56 205 LYS A CA 1
ATOM 1631 C C . LYS A 1 205 ? -19.696 3.676 15.573 1.00 92.56 205 LYS A C 1
ATOM 1633 O O . LYS A 1 205 ? -19.284 4.284 14.591 1.00 92.56 205 LYS A O 1
ATOM 1638 N N . LEU A 1 206 ? -19.159 2.513 15.947 1.00 89.62 206 LEU A N 1
ATOM 1639 C CA . LEU A 1 206 ? -18.055 1.877 15.212 1.00 89.62 206 LEU A CA 1
ATOM 1640 C C . LEU A 1 206 ? -18.464 1.478 13.786 1.00 89.62 206 LEU A C 1
ATOM 1642 O O . LEU A 1 206 ? -17.659 1.573 12.860 1.00 89.62 206 LEU A O 1
ATOM 1646 N N . LEU A 1 207 ? -19.710 1.033 13.600 1.00 92.81 207 LEU A N 1
ATOM 1647 C CA . LEU A 1 207 ? -20.252 0.696 12.283 1.00 92.81 207 LEU A CA 1
ATOM 1648 C C . LEU A 1 207 ? -20.490 1.949 11.430 1.00 92.81 207 LEU A C 1
ATOM 1650 O O . LEU A 1 207 ? -20.197 1.928 10.234 1.00 92.81 207 LEU A O 1
ATOM 1654 N N . GLU A 1 208 ? -20.965 3.042 12.031 1.00 93.00 208 GLU A N 1
ATOM 1655 C CA . GLU A 1 208 ? -21.079 4.342 11.363 1.00 93.00 208 GLU A CA 1
ATOM 1656 C C . GLU A 1 208 ? -19.705 4.849 10.907 1.00 93.00 208 GLU A C 1
ATOM 1658 O O . GLU A 1 208 ? -19.535 5.179 9.732 1.00 93.00 208 GLU A O 1
ATOM 1663 N N . GLU A 1 209 ? -18.698 4.827 11.786 1.00 89.62 209 GLU A N 1
ATOM 1664 C CA . GLU A 1 209 ? -17.321 5.209 11.447 1.00 89.62 209 GLU A CA 1
ATOM 1665 C C . GLU A 1 209 ? -16.751 4.347 10.310 1.00 89.62 209 GLU A C 1
ATOM 1667 O O . GLU A 1 209 ? -16.106 4.873 9.401 1.00 89.62 209 GLU A O 1
ATOM 1672 N N . ALA A 1 210 ? -17.028 3.038 10.310 1.00 90.69 210 ALA A N 1
ATOM 1673 C CA . ALA A 1 210 ? -16.612 2.146 9.232 1.00 90.69 210 ALA A CA 1
ATOM 1674 C C . ALA A 1 210 ? -17.295 2.511 7.906 1.00 90.69 210 ALA A C 1
ATOM 1676 O O . ALA A 1 210 ? -16.642 2.546 6.865 1.00 90.69 210 ALA A O 1
ATOM 1677 N N . SER A 1 211 ? -18.591 2.836 7.928 1.00 92.19 211 SER A N 1
ATOM 1678 C CA . SER A 1 211 ? -19.337 3.191 6.716 1.00 92.19 211 SER A CA 1
ATOM 1679 C C . SER A 1 211 ? -18.772 4.425 6.002 1.00 92.19 211 SER A C 1
ATOM 1681 O O . SER A 1 211 ? -18.723 4.450 4.775 1.00 92.19 211 SER A O 1
ATOM 1683 N N . VAL A 1 212 ? -18.247 5.402 6.753 1.00 91.19 212 VAL A N 1
ATOM 1684 C CA . VAL A 1 212 ? -17.618 6.622 6.209 1.00 91.19 212 VAL A CA 1
ATOM 1685 C C . VAL A 1 212 ? -16.343 6.315 5.412 1.00 91.19 212 VAL A C 1
ATOM 1687 O O . VAL A 1 212 ? -15.934 7.104 4.559 1.00 91.19 212 VAL A O 1
ATOM 1690 N N . LEU A 1 213 ? -15.692 5.174 5.660 1.00 87.81 213 LEU A N 1
ATOM 1691 C CA . LEU A 1 213 ? -14.497 4.769 4.916 1.00 87.81 213 LEU A CA 1
ATOM 1692 C C . LEU A 1 213 ? -14.814 4.252 3.511 1.00 87.81 213 LEU A C 1
ATOM 1694 O O . LEU A 1 213 ? -13.907 4.211 2.681 1.00 87.81 213 LEU A O 1
ATOM 1698 N N . TYR A 1 214 ? -16.068 3.888 3.247 1.00 87.38 214 TYR A N 1
ATOM 1699 C CA . TYR A 1 214 ? -16.524 3.378 1.963 1.00 87.38 214 TYR A CA 1
ATOM 1700 C C . TYR A 1 214 ? -16.951 4.542 1.055 1.00 87.38 214 TYR A C 1
ATOM 1702 O O . TYR A 1 214 ? -18.010 5.140 1.235 1.00 87.38 214 TYR A O 1
ATOM 1710 N N . GLY A 1 215 ? -16.089 4.907 0.103 1.00 77.25 215 GLY A N 1
ATOM 1711 C CA . GLY A 1 215 ? -16.211 6.137 -0.687 1.00 77.25 215 GLY A CA 1
ATOM 1712 C C . GLY A 1 215 ? -16.652 5.953 -2.141 1.00 77.25 215 GLY A C 1
ATOM 1713 O O . GLY A 1 215 ? -16.415 6.864 -2.937 1.00 77.25 215 GLY A O 1
ATOM 1714 N N . GLY A 1 216 ? -17.216 4.798 -2.522 1.00 58.88 216 GLY A N 1
ATOM 1715 C CA . GLY A 1 216 ? -17.551 4.474 -3.917 1.00 58.88 216 GLY A CA 1
ATOM 1716 C C . GLY A 1 216 ? -18.758 3.572 -4.099 1.00 58.88 216 GLY A C 1
ATOM 1717 O O . GLY A 1 216 ? -18.865 2.576 -3.358 1.00 58.88 216 GLY A O 1
#

pLDDT: mean 83.06, std 15.05, range [36.03, 97.81]

Secondary structure (DSSP, 8-state):
----EEEEEEEE----TT-HHHHTT--EEEEEEEEEEETTEEEEEEEESS--HHHHHHH-S----S------EEEE-SSS-EEEEEETTEEEE---HHHH-HHHHHHHHHHHTSGGGEEEHHHHHHHH-TTS-HHHHHHHHHHHHHHHHHHH-TT-S-GGG-SSEEEETTEEEEPPTTTSEEHHHHHHHHHHHHHH---HHHHHHHHHHHHHT---

Foldseek 3Di:
DDFDKDKDFDFAAPPDPPDPCVVVVNGHDRFMWIWTDDPNDTDIDTQGRDHDPVVCCVVPVPPPPPPLPQQQWEFADQPDTFIWGQDPNDTDTDPDPLCVDPLLSVLQVVQVPDVQSKDFLVRSLCSRPVPDDPVVSSVVSVVSQLSNLCSLCVVDPDSQPRPQWHDDDRMTGGDDCSRYPYLVVLLVVLCVVLVPDPDPVSNVVSNVVSVVSNDD

Sequence (216 aa):
MNGKTTYHQQVSYCGKQRCRKCREGIGHGPYWYAYSTENGRTTRTYIGKNLPPGLQVLLESPSPPDNLEPVALRIRTLGQFQLERQSNQEWQTVTDAVWQHQRVRALLACLLSNPGRKLGREQVMDALWPDADIETASSRLDRTVYSLRQLLEPALSRPASSHLLRMEREGLLLAEQSQIWVDADAFEALLNQARTTGDPGSREKLLEEASVLYGG

Mean predicted aligned error: 14.32 Å

Nearest PDB structures (foldseek):
  2ff4-assembly1_A  TM=7.377E-01  e=1.784E-03  Mycobacterium tuberculosis H37Rv
  2k86-assembly1_A  TM=3.890E-01  e=2.818E+00  Homo sapiens
  8vft-assembly1_t  TM=1.948E-01  e=8.755E-01  Oryctolagus cuniculus
  9ba3-assembly3_E  TM=3.018E-01  e=2.104E+00  Vreelandella titanicae

Radius of gyration: 25.0 Å; Cα contacts (8 Å, |Δi|>4): 289; chains: 1; bounding box: 80×42×45 Å